Protein AF-0000000087191997 (afdb_homodimer)

Foldseek 3Di:
DDPVVVLCCFQPNDQLLQCCLVPPPVSDFLWQDDDPQKTKTADPWFLAPLKMKIAGNDFDFDQDVRDDPVRNVVSVVVVVLLLVLVCVQQVAPDWDWDWDADPRGNRGTMIIIHGHHPPDDPVCDDPNSGDCVNHTDDDDPVRRNVSSVSSNVSSVVVD/DDVVVVLCCFQPNDQLLQCCLVPPPVSDFLWQDDDPQKTKTADPWFLAPLKMKIAGNDFDFDQDVRDDPVRNVVSVVVVVLLLVLVCVQQVAPDWDWDWDADPRGNRGTMIIIHGHHPPDDPVCDDPNSGDCVNHTDDDDPVRRNVSSVSSNVSSVVVD

pLDDT: mean 96.83, std 3.8, range [67.25, 98.94]

Structure (mmCIF, N/CA/C/O backbone):
data_AF-0000000087191997-model_v1
#
loop_
_entity.id
_entity.type
_entity.pdbx_description
1 polymer 'HIT family protein'
#
loop_
_atom_site.group_PDB
_atom_site.id
_atom_site.type_symbol
_atom_site.label_atom_id
_atom_site.label_alt_id
_atom_site.label_comp_id
_atom_site.label_asym_id
_atom_site.label_entity_id
_atom_site.label_seq_id
_atom_site.pdbx_PDB_ins_code
_atom_site.Cartn_x
_atom_site.Cartn_y
_atom_site.Cartn_z
_atom_site.occupancy
_atom_site.B_iso_or_equiv
_atom_site.auth_seq_id
_atom_site.auth_comp_id
_atom_site.auth_asym_id
_atom_site.auth_atom_id
_atom_site.pdbx_PDB_model_num
ATOM 1 N N . MET A 1 1 ? -5.117 10.477 20.516 1 67.25 1 MET A N 1
ATOM 2 C CA . MET A 1 1 ? -6.355 10.039 19.891 1 67.25 1 MET A CA 1
ATOM 3 C C . MET A 1 1 ? -6.75 8.648 20.359 1 67.25 1 MET A C 1
ATOM 5 O O . MET A 1 1 ? -5.891 7.777 20.516 1 67.25 1 MET A O 1
ATOM 9 N N . ASP A 1 2 ? -7.926 8.609 20.844 1 82.81 2 ASP A N 1
ATOM 10 C CA . ASP A 1 2 ? -8.539 7.348 21.266 1 82.81 2 ASP A CA 1
ATOM 11 C C . ASP A 1 2 ? -8.969 6.516 20.062 1 82.81 2 ASP A C 1
ATOM 13 O O . ASP A 1 2 ? -9.727 6.992 19.219 1 82.81 2 ASP A O 1
ATOM 17 N N . LEU A 1 3 ? -8.422 5.32 19.922 1 85.56 3 LEU A N 1
ATOM 18 C CA . LEU A 1 3 ? -8.656 4.449 18.781 1 85.56 3 LEU A CA 1
ATOM 19 C C . LEU A 1 3 ? -10.141 4.184 18.578 1 85.56 3 LEU A C 1
ATOM 21 O O . LEU A 1 3 ? -10.617 4.086 17.453 1 85.56 3 LEU A O 1
ATOM 25 N N . GLU A 1 4 ? -10.805 4.035 19.672 1 86.62 4 GLU A N 1
ATOM 26 C CA . GLU A 1 4 ? -12.242 3.814 19.594 1 86.62 4 GLU A CA 1
ATOM 27 C C . GLU A 1 4 ? -12.953 5.02 18.969 1 86.62 4 GLU A C 1
ATOM 29 O O . GLU A 1 4 ? -13.867 4.859 18.156 1 86.62 4 GLU A O 1
ATOM 34 N N . THR A 1 5 ? -12.586 6.086 19.438 1 87.5 5 THR A N 1
ATOM 35 C CA . THR A 1 5 ? -13.148 7.316 18.906 1 87.5 5 TH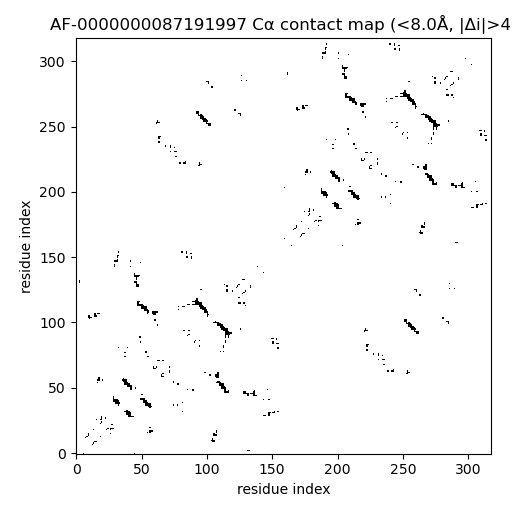R A CA 1
ATOM 36 C C . THR A 1 5 ? -12.828 7.453 17.422 1 87.5 5 THR A C 1
ATOM 38 O O . THR A 1 5 ? -13.688 7.828 16.625 1 87.5 5 THR A O 1
ATOM 41 N N . TYR A 1 6 ? -11.625 7.148 17.078 1 86.81 6 TYR A N 1
ATOM 42 C CA . TYR A 1 6 ? -11.219 7.195 15.68 1 86.81 6 TYR A CA 1
ATOM 43 C C . TYR A 1 6 ? -12.07 6.258 14.836 1 86.81 6 TYR A C 1
ATOM 45 O O . TYR A 1 6 ? -12.555 6.648 13.773 1 86.81 6 TYR A O 1
ATOM 53 N N . THR A 1 7 ? -12.242 5.074 15.344 1 90.44 7 THR A N 1
ATOM 54 C CA . THR A 1 7 ? -13 4.059 14.617 1 90.44 7 THR A CA 1
ATOM 55 C C . THR A 1 7 ? -14.445 4.5 14.414 1 90.44 7 THR A C 1
ATOM 57 O O . THR A 1 7 ? -15.008 4.336 13.336 1 90.44 7 THR A O 1
ATOM 60 N N . THR A 1 8 ? -14.977 5.047 15.453 1 91.5 8 THR A N 1
ATOM 61 C CA . THR A 1 8 ? -16.344 5.527 15.375 1 91.5 8 THR A CA 1
ATOM 62 C C . THR A 1 8 ? -16.484 6.641 14.344 1 91.5 8 THR A C 1
ATOM 64 O O . THR A 1 8 ? -17.406 6.645 13.539 1 91.5 8 THR A O 1
ATOM 67 N N . ARG A 1 9 ? -15.516 7.504 14.367 1 89.12 9 ARG A N 1
ATOM 68 C CA . ARG A 1 9 ? -15.539 8.609 13.414 1 89.12 9 ARG A CA 1
ATOM 69 C C . ARG A 1 9 ? -15.391 8.109 11.984 1 89.12 9 ARG A C 1
ATOM 71 O O . ARG A 1 9 ? -16.078 8.586 11.078 1 89.12 9 ARG A O 1
ATOM 78 N N . ALA A 1 10 ? -14.531 7.211 11.734 1 91.44 10 ALA A N 1
ATOM 79 C CA . ALA A 1 10 ? -14.273 6.676 10.398 1 91.44 10 ALA A CA 1
ATOM 80 C C . ALA A 1 10 ? -15.508 5.965 9.852 1 91.44 10 ALA A C 1
ATOM 82 O O . ALA A 1 10 ? -15.766 6 8.648 1 91.44 10 ALA A O 1
ATOM 83 N N . ARG A 1 11 ? -16.266 5.375 10.711 1 93.88 11 ARG A N 1
ATOM 84 C CA . ARG A 1 11 ? -17.375 4.527 10.273 1 93.88 11 ARG A CA 1
ATOM 85 C C . ARG A 1 11 ? -18.672 5.324 10.172 1 93.88 11 ARG A C 1
ATOM 87 O O . ARG A 1 11 ? -19.547 4.992 9.375 1 93.88 11 ARG A O 1
ATOM 94 N N . SER A 1 12 ? -18.75 6.379 11.031 1 93.31 12 SER A N 1
ATOM 95 C CA . SER A 1 12 ? -20.047 7.02 11.148 1 93.31 12 SER A CA 1
ATOM 96 C C . SER A 1 12 ? -19.953 8.516 10.883 1 93.31 12 SER A C 1
ATOM 98 O O . SER A 1 12 ? -20.984 9.188 10.711 1 93.31 12 SER A O 1
ATOM 100 N N . GLY A 1 13 ? -18.797 9.039 10.922 1 92.88 13 GLY A N 1
ATOM 101 C CA . GLY A 1 13 ? -18.609 10.461 10.672 1 92.88 13 GLY A CA 1
ATOM 102 C C . GLY A 1 13 ? -18.531 10.812 9.203 1 92.88 13 GLY A C 1
ATOM 103 O O . GLY A 1 13 ? -18.703 9.938 8.344 1 92.88 13 GLY A O 1
ATOM 104 N N . PRO A 1 14 ? -18.406 12.102 8.945 1 95.5 14 PRO A N 1
ATOM 105 C CA . PRO A 1 14 ? -18.25 12.508 7.543 1 95.5 14 PRO A CA 1
ATOM 106 C C . PRO A 1 14 ? -16.953 11.984 6.922 1 95.5 14 PRO A C 1
ATOM 108 O O . PRO A 1 14 ? -16.031 11.602 7.645 1 95.5 14 PRO A O 1
ATOM 111 N N . CYS A 1 15 ? -16.984 11.852 5.555 1 97.44 15 CYS A N 1
ATOM 112 C CA . CYS A 1 15 ? -15.742 11.562 4.848 1 97.44 15 CYS A CA 1
ATOM 113 C C . CYS A 1 15 ? -14.672 12.594 5.184 1 97.44 15 CYS A C 1
ATOM 115 O O . CYS A 1 15 ? -14.828 13.781 4.883 1 97.44 15 CYS A O 1
ATOM 117 N N . PHE A 1 16 ? -13.57 12.203 5.719 1 96.69 16 PHE A N 1
ATOM 118 C CA . PHE A 1 16 ? -12.609 13.164 6.25 1 96.69 16 PHE A CA 1
ATOM 119 C C . PHE A 1 16 ? -11.898 13.898 5.117 1 96.69 16 PHE A C 1
ATOM 121 O O . PHE A 1 16 ? -11.547 15.07 5.262 1 96.69 16 PHE A O 1
ATOM 128 N N . VAL A 1 17 ? -11.758 13.25 3.971 1 98.44 17 VAL A N 1
ATOM 129 C CA . VAL A 1 17 ? -11.102 13.891 2.838 1 98.44 17 VAL A CA 1
ATOM 130 C C . VAL A 1 17 ? -12.023 14.953 2.242 1 98.44 17 VAL A C 1
ATOM 132 O O . VAL A 1 17 ? -11.594 16.078 1.958 1 98.44 17 VAL A O 1
ATOM 135 N N . CYS A 1 18 ? -13.273 14.562 2.086 1 98.56 18 CYS A N 1
ATOM 136 C CA . CYS A 1 18 ? -14.234 15.531 1.568 1 98.56 18 CYS A CA 1
ATOM 137 C C . CYS A 1 18 ? -14.336 16.75 2.488 1 98.56 18 CYS A C 1
ATOM 139 O O . CYS A 1 18 ? -14.383 17.875 2.02 1 98.56 18 CYS A O 1
ATOM 141 N N . ALA A 1 19 ? -14.414 16.422 3.781 1 98.19 19 ALA A N 1
ATOM 142 C CA . ALA A 1 19 ? -14.508 17.516 4.754 1 98.19 19 ALA A CA 1
ATOM 143 C C . ALA A 1 19 ? -13.266 18.406 4.699 1 98.19 19 ALA A C 1
ATOM 145 O O . ALA A 1 19 ? -13.375 19.625 4.738 1 98.19 19 ALA A O 1
ATOM 146 N N . PHE A 1 20 ? -12.125 17.781 4.605 1 98.19 20 PHE A N 1
ATOM 147 C CA . PHE A 1 20 ? -10.875 18.516 4.477 1 98.19 20 PHE A CA 1
ATOM 148 C C . PHE A 1 20 ? -10.883 19.391 3.23 1 98.19 20 PHE A C 1
ATOM 150 O O . PHE A 1 20 ? -10.594 20.578 3.303 1 98.19 20 PHE A O 1
ATOM 157 N N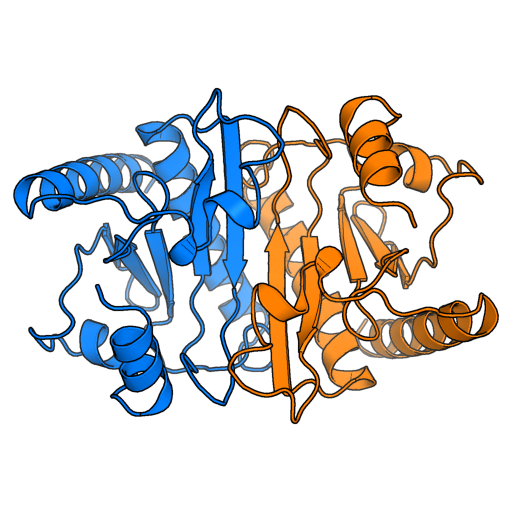 . VAL A 1 21 ? -11.234 18.812 2.068 1 98.19 21 VAL A N 1
ATOM 158 C CA . VAL A 1 21 ? -11.25 19.5 0.781 1 98.19 21 VAL A CA 1
ATOM 159 C C . VAL A 1 21 ? -12.25 20.656 0.817 1 98.19 21 VAL A C 1
ATOM 161 O O . VAL A 1 21 ? -12.016 21.703 0.215 1 98.19 21 VAL A O 1
ATOM 164 N N . ALA A 1 22 ? -13.289 20.516 1.59 1 97.88 22 ALA A N 1
ATOM 165 C CA . ALA A 1 22 ? -14.336 21.531 1.693 1 97.88 22 ALA A CA 1
ATOM 166 C C . ALA A 1 22 ? -13.914 22.656 2.635 1 97.88 22 ALA A C 1
ATOM 168 O O . ALA A 1 22 ? -14.625 23.656 2.762 1 97.88 22 ALA A O 1
ATOM 169 N N . GLY A 1 23 ? -12.891 22.453 3.35 1 97.31 23 GLY A N 1
ATOM 170 C CA . GLY A 1 23 ? -12.375 23.5 4.219 1 97.31 23 GLY A CA 1
ATOM 171 C C . GLY A 1 23 ? -12.992 23.484 5.605 1 97.31 23 GLY A C 1
ATOM 172 O O . GLY A 1 23 ? -13 24.5 6.305 1 97.31 23 GLY A O 1
ATOM 173 N N . ASP A 1 24 ? -13.594 22.344 5.973 1 96.94 24 ASP A N 1
ATOM 174 C CA . ASP A 1 24 ? -14.133 22.203 7.32 1 96.94 24 ASP A CA 1
ATOM 175 C C . ASP A 1 24 ? -13.023 22.297 8.367 1 96.94 24 ASP A C 1
ATOM 177 O O . ASP A 1 24 ? -12.117 21.469 8.398 1 96.94 24 ASP A O 1
ATOM 181 N N . PRO A 1 25 ? -13.109 23.219 9.281 1 95.38 25 PRO A N 1
ATOM 182 C CA . PRO A 1 25 ? -12.023 23.438 10.25 1 95.38 25 PRO A CA 1
ATOM 183 C C . PRO A 1 25 ? -11.805 22.234 11.164 1 95.38 25 PRO A C 1
ATOM 185 O O . PRO A 1 25 ? -10.688 22.016 11.641 1 95.38 25 PRO A O 1
ATOM 188 N N . ALA A 1 26 ? -12.844 21.484 11.43 1 94.06 26 ALA A N 1
ATOM 189 C CA . ALA A 1 26 ? -12.734 20.312 12.289 1 94.06 26 ALA A CA 1
ATOM 190 C C . ALA A 1 26 ? -11.883 19.219 11.633 1 94.06 26 ALA A C 1
ATOM 192 O O . ALA A 1 26 ? -11.445 18.281 12.305 1 94.06 26 ALA A O 1
ATOM 193 N N . PHE A 1 27 ? -11.648 19.328 10.344 1 95.62 27 PHE A N 1
ATOM 194 C CA . PHE A 1 27 ? -10.898 18.328 9.586 1 95.62 27 PHE A CA 1
ATOM 195 C C . PHE A 1 27 ? -9.672 18.969 8.93 1 95.62 27 PHE A C 1
ATOM 197 O O . PHE A 1 27 ? -9.281 18.562 7.828 1 95.62 27 PHE A O 1
ATOM 204 N N . GLY A 1 28 ? -9.172 19.953 9.648 1 95.38 28 GLY A N 1
ATOM 205 C CA . GLY A 1 28 ? -8 20.625 9.117 1 95.38 28 GLY A CA 1
ATOM 206 C C . GLY A 1 28 ? -6.754 19.766 9.133 1 95.38 28 GLY A C 1
ATOM 207 O O . GLY A 1 28 ? -6.535 18.984 10.07 1 95.38 28 GLY A O 1
ATOM 208 N N . HIS A 1 29 ? -5.965 19.844 8.07 1 96.44 29 HIS A N 1
ATOM 209 C CA . HIS A 1 29 ? -4.656 19.219 7.934 1 96.44 29 HIS A CA 1
ATOM 210 C C . HIS A 1 29 ? -3.635 20.188 7.352 1 96.44 29 HIS A C 1
ATOM 212 O O . HIS A 1 29 ? -4.004 21.203 6.762 1 96.44 29 HIS A O 1
ATOM 218 N N . GLU A 1 30 ? -2.4 19.875 7.605 1 98.19 30 GLU A N 1
ATOM 219 C CA . GLU A 1 30 ? -1.329 20.625 6.961 1 98.19 30 GLU A CA 1
ATOM 220 C C . GLU A 1 30 ? -1.184 20.234 5.492 1 98.19 30 GLU A C 1
ATOM 222 O O . GLU A 1 30 ? -0.634 19.188 5.176 1 98.19 30 GLU A O 1
ATOM 227 N N . LEU A 1 31 ? -1.674 21.125 4.625 1 98.62 31 LEU A N 1
ATOM 228 C CA . LEU A 1 31 ? -1.62 20.891 3.186 1 98.62 31 LEU A CA 1
ATOM 229 C C . LEU A 1 31 ? -0.196 21.047 2.662 1 98.62 31 LEU A C 1
ATOM 231 O O . LEU A 1 31 ? 0.485 22.031 2.988 1 98.62 31 LEU A O 1
ATOM 235 N N . VAL A 1 32 ? 0.193 20.109 1.798 1 98.81 32 VAL A N 1
ATOM 236 C CA . VAL A 1 32 ? 1.561 20.234 1.306 1 98.81 32 VAL A CA 1
ATOM 237 C C . VAL A 1 32 ? 1.561 20.25 -0.221 1 98.81 32 VAL A C 1
ATOM 239 O O . VAL A 1 32 ? 2.561 20.625 -0.843 1 98.81 32 VAL A O 1
ATOM 242 N N . TYR A 1 33 ? 0.558 19.844 -0.858 1 98.81 33 TYR A N 1
ATOM 243 C CA . TYR A 1 33 ? 0.491 19.781 -2.314 1 98.81 33 TYR A CA 1
ATOM 244 C C . TYR A 1 33 ? -0.95 19.891 -2.799 1 98.81 33 TYR A C 1
ATOM 246 O O . TYR A 1 33 ? -1.859 19.328 -2.184 1 98.81 33 TYR A O 1
ATOM 254 N N . ASP A 1 34 ? -1.227 20.609 -3.873 1 98.69 34 ASP A N 1
ATOM 255 C CA . ASP A 1 34 ? -2.523 20.766 -4.527 1 98.69 34 ASP A CA 1
ATOM 256 C C . ASP A 1 34 ? -2.355 21.078 -6.012 1 98.69 34 ASP A C 1
ATOM 258 O O . ASP A 1 34 ? -1.848 22.141 -6.379 1 98.69 34 ASP A O 1
ATOM 262 N N . ASP A 1 35 ? -2.859 20.125 -6.816 1 98.12 35 ASP A N 1
ATOM 263 C CA . ASP A 1 35 ? -2.713 20.375 -8.242 1 98.12 35 ASP A CA 1
ATOM 264 C C . ASP A 1 35 ? -4.07 20.625 -8.898 1 98.12 35 ASP A C 1
ATOM 266 O O . ASP A 1 35 ? -4.199 20.547 -10.125 1 98.12 35 ASP A O 1
ATOM 270 N N . GLY A 1 36 ? -5.008 20.875 -8.148 1 98.44 36 GLY A N 1
ATOM 271 C CA . GLY A 1 36 ? -6.359 21.078 -8.641 1 98.44 36 GLY A CA 1
ATOM 272 C C . GLY A 1 36 ? -7.207 19.812 -8.594 1 98.44 36 GLY A C 1
ATOM 273 O O . GLY A 1 36 ? -8.359 19.859 -8.164 1 98.44 36 GLY A O 1
ATOM 274 N N . ASP A 1 37 ? -6.645 18.672 -8.922 1 98.69 37 ASP A N 1
ATOM 275 C CA . ASP A 1 37 ? -7.359 17.406 -8.961 1 98.69 37 ASP A CA 1
ATOM 276 C C . ASP A 1 37 ? -7 16.531 -7.758 1 98.69 37 ASP A C 1
ATOM 278 O O . ASP A 1 37 ? -7.797 15.695 -7.332 1 98.69 37 ASP A O 1
ATOM 282 N N . HIS A 1 38 ? -5.824 16.703 -7.203 1 98.88 38 HIS A N 1
ATOM 283 C CA . HIS A 1 38 ? -5.305 15.906 -6.098 1 98.88 38 HIS A CA 1
ATOM 284 C C . HIS A 1 38 ? -4.75 16.797 -4.992 1 98.88 38 HIS A C 1
ATOM 286 O O . HIS A 1 38 ? -4.336 17.938 -5.254 1 98.88 38 HIS A O 1
ATOM 292 N N . VAL A 1 39 ? -4.789 16.234 -3.779 1 98.88 39 VAL A N 1
ATOM 293 C CA . VAL A 1 39 ? -4.215 16.938 -2.631 1 98.88 39 VAL A CA 1
ATOM 294 C C . VAL A 1 39 ? -3.328 15.977 -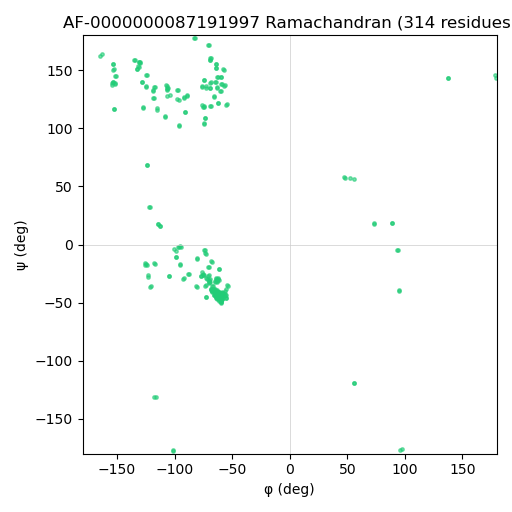1.837 1 98.88 39 VAL A C 1
ATOM 296 O O . VAL A 1 39 ? -3.52 14.758 -1.886 1 98.88 39 VAL A O 1
ATOM 299 N N . ALA A 1 40 ? -2.346 16.531 -1.213 1 98.94 40 ALA A N 1
ATOM 300 C CA . ALA A 1 40 ? -1.519 15.852 -0.222 1 98.94 40 ALA A CA 1
ATOM 301 C C . ALA A 1 40 ? -1.434 16.656 1.071 1 98.94 40 ALA A C 1
ATOM 303 O O . ALA A 1 40 ? -1.336 17.891 1.039 1 98.94 40 ALA A O 1
ATOM 304 N N . PHE A 1 41 ? -1.485 15.984 2.148 1 98.94 41 PHE A N 1
ATOM 305 C CA . PHE A 1 41 ? -1.495 16.641 3.453 1 98.94 41 PHE A CA 1
ATOM 306 C C . PHE A 1 41 ? -0.911 15.719 4.52 1 98.94 41 PHE A C 1
ATOM 308 O O . PHE A 1 41 ? -0.896 14.5 4.355 1 98.94 41 PHE A O 1
ATOM 315 N N . LEU A 1 42 ? -0.407 16.312 5.582 1 98.75 42 LEU A N 1
ATOM 316 C CA . LEU A 1 42 ? 0.202 15.539 6.652 1 98.75 42 LEU A CA 1
ATOM 317 C C . LEU A 1 42 ? -0.854 14.742 7.41 1 98.75 42 LEU A C 1
ATOM 319 O O . LEU A 1 42 ? -1.943 15.242 7.684 1 98.75 42 LEU A O 1
ATOM 323 N N . ASP A 1 43 ? -0.513 13.477 7.641 1 97.69 43 ASP A N 1
ATOM 324 C CA . ASP A 1 43 ? -1.359 12.664 8.508 1 97.69 43 ASP A CA 1
ATOM 325 C C . ASP A 1 43 ? -1.51 13.305 9.891 1 97.69 43 ASP A C 1
ATOM 327 O O . ASP A 1 43 ? -0.527 13.766 10.477 1 97.69 43 ASP A O 1
ATOM 331 N N . ARG A 1 44 ? -2.65 13.312 10.398 1 92.94 44 ARG A N 1
ATOM 332 C CA . ARG A 1 44 ? -2.936 13.961 11.672 1 92.94 44 ARG A CA 1
ATOM 333 C C . ARG A 1 44 ? -2.359 13.156 12.836 1 92.94 44 ARG A C 1
ATOM 335 O O . ARG A 1 44 ? -1.924 13.727 13.836 1 92.94 44 ARG A O 1
ATOM 342 N N . TRP A 1 45 ? -2.383 11.875 12.688 1 93.19 45 TRP A N 1
ATOM 343 C CA . TRP A 1 45 ? -1.897 10.953 13.711 1 93.19 45 TRP A CA 1
ATOM 344 C C . TRP A 1 45 ? -0.83 10.023 13.148 1 93.19 45 TRP A C 1
ATOM 346 O O . TRP A 1 45 ? -1.019 8.805 13.109 1 93.19 45 TRP A O 1
ATOM 356 N N . PRO A 1 46 ? 0.286 10.594 12.844 1 97.31 46 PRO A N 1
ATOM 357 C CA . PRO A 1 46 ? 1.311 9.797 12.164 1 97.31 46 PRO A CA 1
ATOM 358 C C . PRO A 1 46 ? 2.016 8.82 13.102 1 97.31 46 PRO A C 1
ATOM 360 O O . PRO A 1 46 ? 2.281 9.148 14.258 1 97.31 46 PRO A O 1
ATOM 363 N N . THR A 1 47 ? 2.297 7.629 12.539 1 97.94 47 THR A N 1
ATOM 364 C CA . THR A 1 47 ? 3.035 6.617 13.281 1 97.94 47 THR A CA 1
ATOM 365 C C . THR A 1 47 ? 4.523 6.68 12.953 1 97.94 47 THR A C 1
ATOM 367 O O . THR A 1 47 ? 5.344 6.07 13.641 1 97.94 47 THR A O 1
ATOM 370 N N . VAL A 1 48 ? 4.914 7.316 11.859 1 98.5 48 VAL A N 1
ATOM 371 C CA . VAL A 1 48 ? 6.289 7.617 11.469 1 98.5 48 VAL A CA 1
ATOM 372 C C . VAL A 1 48 ? 6.41 9.094 11.102 1 98.5 48 VAL A C 1
ATOM 374 O O . VAL A 1 48 ? 5.418 9.742 10.758 1 98.5 48 VAL A O 1
ATOM 377 N N . PRO A 1 49 ? 7.605 9.656 11.172 1 97.94 49 PRO A N 1
ATOM 378 C CA . PRO A 1 49 ? 7.758 11.086 10.891 1 97.94 49 PRO A CA 1
ATOM 379 C C . PRO A 1 49 ? 7.387 11.445 9.453 1 97.94 49 PRO A C 1
ATOM 381 O O . PRO A 1 49 ? 7.742 10.719 8.523 1 97.94 49 PRO A O 1
ATOM 384 N N . GLY A 1 50 ? 6.645 12.508 9.312 1 98.19 50 GLY A N 1
ATOM 385 C CA . GLY A 1 50 ? 6.406 13.078 7.992 1 98.19 50 GLY A CA 1
ATOM 386 C C . GLY A 1 50 ? 5.461 12.25 7.148 1 98.19 50 GLY A C 1
ATOM 387 O O . GLY A 1 50 ? 5.473 12.336 5.918 1 98.19 50 GLY A O 1
ATOM 388 N N . LYS A 1 51 ? 4.703 11.375 7.805 1 98.81 51 LYS A N 1
ATOM 389 C CA . LYS A 1 51 ? 3.729 10.586 7.051 1 98.81 51 LYS A CA 1
ATOM 390 C C . LYS A 1 51 ? 2.709 11.484 6.363 1 98.81 51 LYS A C 1
ATOM 392 O O . LYS A 1 51 ? 2.145 12.391 6.988 1 98.81 51 LYS A O 1
ATOM 397 N N . VAL A 1 52 ? 2.471 11.211 5.066 1 98.94 52 VAL A N 1
ATOM 398 C CA . VAL A 1 52 ? 1.619 12.047 4.227 1 98.94 52 VAL A CA 1
ATOM 399 C C . VAL A 1 52 ? 0.506 11.203 3.613 1 98.94 52 VAL A C 1
ATOM 401 O O . VAL A 1 52 ? 0.716 10.031 3.283 1 98.94 52 VAL A O 1
ATOM 404 N N . LEU A 1 53 ? -0.65 11.836 3.467 1 98.88 53 LEU A N 1
ATOM 405 C CA . LEU A 1 53 ? -1.751 11.266 2.703 1 98.88 53 LEU A CA 1
ATOM 406 C C . LEU A 1 53 ? -1.921 11.977 1.368 1 98.88 53 LEU A C 1
ATOM 408 O O . LEU A 1 53 ? -1.788 13.203 1.295 1 98.88 53 LEU A O 1
ATOM 412 N N . VAL A 1 54 ? -2.135 11.234 0.313 1 98.94 54 VAL A N 1
ATOM 413 C CA . VAL A 1 54 ? -2.467 11.758 -1.008 1 98.94 54 VAL A CA 1
ATOM 414 C C . VAL A 1 54 ? -3.85 11.266 -1.427 1 98.94 54 VAL A C 1
ATOM 416 O O . VAL A 1 54 ? -4.164 10.078 -1.269 1 98.94 54 VAL A O 1
ATOM 419 N N . ALA A 1 55 ? -4.703 12.156 -1.992 1 98.94 55 ALA A N 1
ATOM 420 C CA . ALA A 1 55 ? -6.051 11.758 -2.395 1 98.94 55 ALA A CA 1
ATOM 421 C C . ALA A 1 55 ? -6.551 12.609 -3.559 1 98.94 55 ALA A C 1
ATOM 423 O O . ALA A 1 55 ? -6.16 13.766 -3.701 1 98.94 55 ALA A O 1
ATOM 424 N N . PRO A 1 56 ? -7.348 11.961 -4.461 1 98.88 56 PRO A N 1
ATOM 425 C CA . PRO A 1 56 ? -8.148 12.828 -5.332 1 98.88 56 PRO A CA 1
ATOM 426 C C . PRO A 1 56 ? -9.109 13.727 -4.551 1 98.88 56 PRO A C 1
ATOM 428 O O . PRO A 1 56 ? -9.648 13.312 -3.525 1 98.88 56 PRO A O 1
ATOM 431 N N . LYS A 1 57 ? -9.289 14.914 -5.047 1 98.75 57 LYS A N 1
ATOM 432 C CA . LYS A 1 57 ? -10.273 15.781 -4.406 1 98.75 57 LYS A CA 1
ATOM 433 C C . LYS A 1 57 ? -11.688 15.25 -4.613 1 98.75 57 LYS A C 1
ATOM 435 O O . LYS A 1 57 ? -12.531 15.352 -3.721 1 98.75 57 LYS A O 1
ATOM 440 N N . ALA A 1 58 ? -11.938 14.711 -5.836 1 98.5 58 ALA A N 1
ATOM 441 C CA . ALA A 1 58 ? -13.219 14.055 -6.074 1 98.5 58 ALA A CA 1
ATOM 442 C C . ALA A 1 58 ? -13.375 12.82 -5.191 1 98.5 58 ALA A C 1
ATOM 444 O O . ALA A 1 58 ? -12.43 12.055 -5.008 1 98.5 58 ALA A O 1
ATOM 445 N N . HIS A 1 59 ? -14.617 12.609 -4.652 1 98.5 59 HIS A N 1
ATOM 446 C CA . HIS A 1 59 ? -14.891 11.422 -3.854 1 98.5 59 HIS A CA 1
ATOM 447 C C . HIS A 1 59 ? -14.992 10.18 -4.73 1 98.5 59 HIS A C 1
ATOM 449 O O . HIS A 1 59 ? -15.961 10.023 -5.488 1 98.5 59 HIS A O 1
ATOM 455 N N . VAL A 1 60 ? -14 9.32 -4.633 1 98.25 60 VAL A N 1
ATOM 456 C CA . VAL A 1 60 ? -14.016 8 -5.254 1 98.25 60 VAL A CA 1
ATOM 457 C C . VAL A 1 60 ? -13.609 6.941 -4.23 1 98.25 60 VAL A C 1
ATOM 459 O O . VAL A 1 60 ? -12.898 7.242 -3.268 1 98.25 60 VAL A O 1
ATOM 462 N N . GLU A 1 61 ? -14.031 5.727 -4.5 1 98.25 61 GLU A N 1
ATOM 463 C CA . GLU A 1 61 ? -13.93 4.793 -3.381 1 98.25 61 GLU A CA 1
ATOM 464 C C . GLU A 1 61 ? -13.094 3.574 -3.75 1 98.25 61 GLU A C 1
ATOM 466 O O . GLU A 1 61 ? -12.531 2.91 -2.875 1 98.25 61 GLU A O 1
ATOM 471 N N . HIS A 1 62 ? -13.07 3.215 -5.02 1 97.62 62 HIS A N 1
ATOM 472 C CA . HIS A 1 62 ? -12.281 2.059 -5.43 1 97.62 62 HIS A CA 1
ATOM 473 C C . HIS A 1 62 ? -11 2.49 -6.125 1 97.62 62 HIS A C 1
ATOM 475 O O . HIS A 1 62 ? -11.039 3.219 -7.121 1 97.62 62 HIS A O 1
ATOM 481 N N . VAL A 1 63 ? -9.859 1.981 -5.699 1 98.19 63 VAL A N 1
ATOM 482 C CA . VAL A 1 63 ? -8.523 2.492 -6.008 1 98.19 63 VAL A CA 1
ATOM 483 C C . VAL A 1 63 ? -8.188 2.209 -7.469 1 98.19 63 VAL A C 1
ATOM 485 O O . VAL A 1 63 ? -7.379 2.918 -8.078 1 98.19 63 VAL A O 1
ATOM 488 N N . VAL A 1 64 ? -8.805 1.131 -8.047 1 98.31 64 VAL A N 1
ATOM 489 C CA . VAL A 1 64 ? -8.547 0.869 -9.461 1 98.31 64 VAL A CA 1
ATOM 490 C C . VAL A 1 64 ? -9.852 0.916 -10.25 1 98.31 64 VAL A C 1
ATOM 492 O O . VAL A 1 64 ? -9.938 1.585 -11.281 1 98.31 64 VAL A O 1
ATOM 495 N N . GLY A 1 65 ? -10.906 0.486 -9.711 1 96.69 65 GLY A N 1
ATOM 496 C CA . GLY A 1 65 ? -12.156 0.302 -10.438 1 96.69 65 GLY A CA 1
ATOM 497 C C . GLY A 1 65 ? -12.891 1.601 -10.695 1 96.69 65 GLY A C 1
ATOM 498 O O . GLY A 1 65 ? -13.688 1.695 -11.633 1 96.69 65 GLY A O 1
ATOM 499 N N . ASP A 1 66 ? -12.695 2.574 -9.867 1 97.38 66 ASP A N 1
ATOM 500 C CA . ASP A 1 66 ? -13.43 3.828 -9.992 1 97.38 66 ASP A CA 1
ATOM 501 C C . ASP A 1 66 ? -12.633 4.859 -10.781 1 97.38 66 ASP A C 1
ATOM 503 O O . ASP A 1 66 ? -13.078 5.988 -10.977 1 97.38 66 AS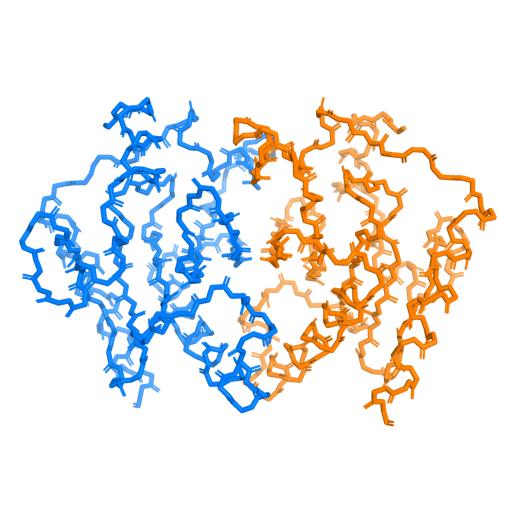P A O 1
ATOM 507 N N . LEU A 1 67 ? -11.438 4.562 -11.219 1 98.06 67 LEU A N 1
ATOM 508 C CA . LEU A 1 67 ? -10.578 5.449 -11.992 1 98.06 67 LEU A CA 1
ATOM 509 C C . LEU A 1 67 ? -10.266 4.848 -13.359 1 98.06 67 LEU A C 1
ATOM 511 O O . LEU A 1 67 ? -9.961 3.658 -13.469 1 98.06 67 LEU A O 1
ATOM 515 N N . ASP A 1 68 ? -10.422 5.68 -14.375 1 98.12 68 ASP A N 1
ATOM 516 C CA . ASP A 1 68 ? -9.844 5.188 -15.625 1 98.12 68 ASP A CA 1
ATOM 517 C C . ASP A 1 68 ? -8.32 5.195 -15.57 1 98.12 68 ASP A C 1
ATOM 519 O O . ASP A 1 68 ? -7.73 5.66 -14.594 1 98.12 68 ASP A O 1
ATOM 523 N N . GLU A 1 69 ? -7.703 4.609 -16.594 1 98.31 69 GLU A N 1
ATOM 524 C CA . GLU A 1 69 ? -6.254 4.434 -16.547 1 98.31 69 GLU A CA 1
ATOM 525 C C . GLU A 1 69 ? -5.539 5.773 -16.406 1 98.31 69 GLU A C 1
ATOM 527 O O . GLU A 1 69 ? -4.586 5.898 -15.641 1 98.31 69 GLU A O 1
ATOM 532 N N . GLY A 1 70 ? -5.977 6.719 -17.172 1 98.69 70 GLY A N 1
ATOM 533 C CA . GLY A 1 70 ? -5.363 8.031 -17.094 1 98.69 70 GLY A CA 1
ATOM 534 C C . GLY A 1 70 ? -5.441 8.656 -15.719 1 98.69 70 GLY A C 1
ATOM 535 O O . GLY A 1 70 ? -4.445 9.18 -15.211 1 98.69 70 GLY A O 1
ATOM 536 N N . ALA A 1 71 ? -6.629 8.625 -15.086 1 98.81 71 ALA A N 1
ATOM 537 C CA . ALA A 1 71 ? -6.824 9.195 -13.758 1 98.81 71 ALA A CA 1
ATOM 538 C C . ALA A 1 71 ? -5.996 8.445 -12.719 1 98.81 71 ALA A C 1
ATOM 540 O O . ALA A 1 71 ? -5.414 9.055 -11.82 1 98.81 71 ALA A O 1
ATOM 541 N N . TYR A 1 72 ? -5.953 7.109 -12.875 1 98.81 72 TYR A N 1
ATOM 542 C CA . TYR A 1 72 ? -5.148 6.293 -11.969 1 98.81 72 TYR A CA 1
ATOM 543 C C . TYR A 1 72 ? -3.674 6.668 -12.062 1 98.81 72 TYR A C 1
ATOM 545 O O . TYR A 1 72 ? -3.018 6.891 -11.039 1 98.81 72 TYR A O 1
ATOM 553 N N . LEU A 1 73 ? -3.178 6.766 -13.281 1 98.88 73 LEU A N 1
ATOM 554 C CA . LEU A 1 73 ? -1.758 7.039 -13.461 1 98.88 73 LEU A CA 1
ATOM 555 C C . LEU A 1 73 ? -1.426 8.469 -13.047 1 98.88 73 LEU A C 1
ATOM 557 O O . LEU A 1 73 ? -0.335 8.734 -12.539 1 98.88 73 LEU A O 1
ATOM 561 N N . ALA A 1 74 ? -2.35 9.414 -13.234 1 98.81 74 ALA A N 1
ATOM 562 C CA . ALA A 1 74 ? -2.148 10.773 -12.742 1 98.81 74 ALA A CA 1
ATOM 563 C C . ALA A 1 74 ? -2.025 10.805 -11.227 1 98.81 74 ALA A C 1
ATOM 565 O O . ALA A 1 74 ? -1.157 11.484 -10.672 1 98.81 74 ALA A O 1
ATOM 566 N N . LEU A 1 75 ? -2.881 10.094 -10.586 1 98.88 75 LEU A N 1
ATOM 567 C CA . LEU A 1 75 ? -2.822 9.984 -9.133 1 98.88 75 LEU A CA 1
ATOM 568 C C . LEU A 1 75 ? -1.5 9.367 -8.688 1 98.88 75 LEU A C 1
ATOM 570 O O . LEU A 1 75 ? -0.865 9.867 -7.754 1 98.88 75 LEU A O 1
ATOM 574 N N . MET A 1 76 ? -1.069 8.328 -9.391 1 98.88 76 MET A N 1
ATOM 575 C CA . MET A 1 76 ? 0.161 7.641 -9.008 1 98.88 76 MET A CA 1
ATOM 576 C C . MET A 1 76 ? 1.379 8.523 -9.273 1 98.88 76 MET A C 1
ATOM 578 O O . MET A 1 76 ? 2.379 8.438 -8.555 1 98.88 76 MET A O 1
ATOM 582 N N . ARG A 1 77 ? 1.304 9.367 -10.258 1 98.81 77 ARG A N 1
ATOM 583 C CA . ARG A 1 77 ? 2.363 10.352 -10.461 1 98.81 77 ARG A CA 1
ATOM 584 C C . ARG A 1 77 ? 2.479 11.289 -9.266 1 98.81 77 ARG A C 1
ATOM 586 O O . ARG A 1 77 ? 3.584 11.617 -8.828 1 98.81 77 ARG A O 1
ATOM 593 N N . VAL A 1 78 ? 1.36 11.734 -8.734 1 98.88 78 VAL A N 1
ATOM 594 C CA . VAL A 1 78 ? 1.361 12.602 -7.559 1 98.88 78 VAL A CA 1
ATOM 595 C C . VAL A 1 78 ? 1.928 11.844 -6.359 1 98.88 78 VAL A C 1
ATOM 597 O O . VAL A 1 78 ? 2.75 12.383 -5.613 1 98.88 78 VAL A O 1
ATOM 600 N N . VAL A 1 79 ? 1.521 10.594 -6.168 1 98.94 79 VAL A N 1
ATOM 601 C CA . VAL A 1 79 ? 2.035 9.766 -5.082 1 98.94 79 VAL A CA 1
ATOM 602 C C . VAL A 1 79 ? 3.559 9.695 -5.164 1 98.94 79 VAL A C 1
ATOM 604 O O . VAL A 1 79 ? 4.25 9.883 -4.16 1 98.94 79 VAL A O 1
ATOM 607 N N . ARG A 1 80 ? 4.055 9.453 -6.375 1 98.88 80 ARG A N 1
ATOM 608 C CA . ARG A 1 80 ? 5.5 9.406 -6.574 1 98.88 80 ARG A CA 1
ATOM 609 C C . ARG A 1 80 ? 6.148 10.734 -6.191 1 98.88 80 ARG A C 1
ATOM 611 O O . ARG A 1 80 ? 7.156 10.75 -5.48 1 98.88 80 ARG A O 1
ATOM 618 N N . THR A 1 81 ? 5.605 11.789 -6.691 1 98.81 81 THR A N 1
ATOM 619 C CA . THR A 1 81 ? 6.176 13.109 -6.473 1 98.81 81 THR A CA 1
ATOM 620 C C . THR A 1 81 ? 6.254 13.43 -4.98 1 98.81 81 THR A C 1
ATOM 622 O O . THR A 1 81 ? 7.293 13.867 -4.488 1 98.81 81 THR A O 1
ATOM 625 N N . VAL A 1 82 ? 5.199 13.188 -4.277 1 98.94 82 VAL A N 1
ATOM 626 C CA . VAL A 1 82 ? 5.141 13.477 -2.848 1 98.94 82 VAL A CA 1
ATOM 627 C C . VAL A 1 82 ? 6.078 12.531 -2.094 1 98.94 82 VAL A C 1
ATOM 629 O O . VAL A 1 82 ? 6.766 12.945 -1.159 1 98.94 82 VAL A O 1
ATOM 632 N N . ALA A 1 83 ? 6.137 11.289 -2.5 1 98.94 83 ALA A N 1
ATOM 633 C CA . ALA A 1 83 ? 7.02 10.312 -1.859 1 98.94 83 ALA A CA 1
ATOM 634 C C . ALA A 1 83 ? 8.484 10.719 -2.014 1 98.94 83 ALA A C 1
ATOM 636 O O . ALA A 1 83 ? 9.273 10.578 -1.078 1 98.94 83 ALA A O 1
ATOM 637 N N . LEU A 1 84 ? 8.82 11.164 -3.162 1 98.81 84 LEU A N 1
ATOM 638 C CA . LEU A 1 84 ? 10.188 11.625 -3.385 1 98.81 84 LEU A CA 1
ATOM 639 C C . LEU A 1 84 ? 10.516 12.797 -2.471 1 98.81 84 LEU A C 1
ATOM 641 O O . LEU A 1 84 ? 11.633 12.883 -1.946 1 98.81 84 LEU A O 1
ATOM 645 N N . ALA A 1 85 ? 9.578 13.734 -2.299 1 98.88 85 ALA A N 1
ATOM 646 C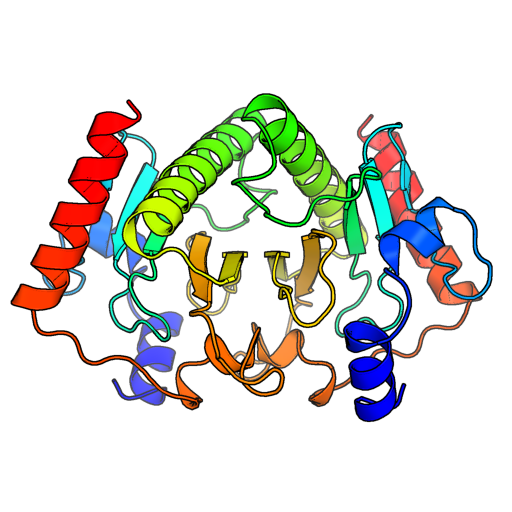 CA . ALA A 1 85 ? 9.789 14.836 -1.371 1 98.88 85 ALA A CA 1
ATOM 647 C C . ALA A 1 85 ? 10.016 14.328 0.05 1 98.88 85 ALA A C 1
ATOM 649 O O . ALA A 1 85 ? 10.898 14.82 0.755 1 98.88 85 ALA A O 1
ATOM 650 N N . VAL A 1 86 ? 9.234 13.359 0.472 1 98.88 86 VAL A N 1
ATOM 651 C CA . VAL A 1 86 ? 9.391 12.758 1.792 1 98.88 86 VAL A CA 1
ATOM 652 C C . VAL A 1 86 ? 10.789 12.156 1.923 1 98.88 86 VAL A C 1
ATOM 654 O O . VAL A 1 86 ? 11.453 12.336 2.947 1 98.88 86 VAL A O 1
ATOM 657 N N . GLU A 1 87 ? 11.266 11.508 0.893 1 98.56 87 GLU A N 1
ATOM 658 C CA . GLU A 1 87 ? 12.594 10.914 0.923 1 98.56 87 GLU A CA 1
ATOM 659 C C . GLU A 1 87 ? 13.672 11.984 1.051 1 98.56 87 GLU A C 1
ATOM 661 O O . GLU A 1 87 ? 14.656 11.805 1.78 1 98.56 87 GLU A O 1
ATOM 666 N N . ARG A 1 88 ? 13.469 12.992 0.36 1 98.38 88 ARG A N 1
ATOM 667 C CA . ARG A 1 88 ? 14.469 14.055 0.386 1 98.38 88 ARG A CA 1
ATOM 668 C C . ARG A 1 88 ? 14.523 14.719 1.759 1 98.38 88 ARG A C 1
ATOM 670 O O . ARG A 1 88 ? 15.602 15.125 2.211 1 98.38 88 ARG A O 1
ATOM 677 N N . VAL A 1 89 ? 13.383 14.844 2.418 1 98.69 89 VAL A N 1
ATOM 678 C CA . VAL A 1 89 ? 13.305 15.547 3.695 1 98.69 89 VAL A CA 1
ATOM 679 C C . VAL A 1 89 ? 13.758 14.625 4.824 1 98.69 89 VAL A C 1
ATOM 681 O O . VAL A 1 89 ? 14.438 15.062 5.754 1 98.69 89 VAL A O 1
ATOM 684 N N . LEU A 1 90 ? 13.438 13.281 4.727 1 98.62 90 LEU A N 1
ATOM 685 C CA . LEU A 1 90 ? 13.539 12.461 5.926 1 98.62 90 LEU A CA 1
ATOM 686 C C . LEU A 1 90 ? 14.578 11.359 5.746 1 98.62 90 LEU A C 1
ATOM 688 O O . LEU A 1 90 ? 14.984 10.719 6.715 1 98.62 90 LEU A O 1
ATOM 692 N N . SER A 1 91 ? 15.008 11.055 4.508 1 98.19 91 SER A N 1
ATOM 693 C CA . SER A 1 91 ? 15.969 10 4.188 1 98.19 91 SER A CA 1
ATOM 694 C C . SER A 1 91 ? 15.625 8.695 4.898 1 98.19 91 SER A C 1
ATOM 696 O O . SER A 1 91 ? 16.469 8.125 5.594 1 98.19 91 SER A O 1
ATOM 698 N N . PRO A 1 92 ? 14.453 8.227 4.637 1 98.5 92 PRO A N 1
ATOM 699 C CA . PRO A 1 92 ? 14.062 6.98 5.301 1 98.5 92 PRO A CA 1
ATOM 700 C C . PRO A 1 92 ? 14.844 5.773 4.797 1 98.5 92 PRO A C 1
ATOM 702 O O . PRO A 1 92 ? 15.422 5.816 3.705 1 98.5 92 PRO A O 1
ATOM 705 N N . GLU A 1 93 ? 14.883 4.699 5.609 1 97.88 93 GLU A N 1
ATOM 706 C CA . GLU A 1 93 ? 15.492 3.457 5.152 1 97.88 93 GLU A CA 1
ATOM 707 C C . GLU A 1 93 ? 14.656 2.793 4.066 1 97.88 93 GLU A C 1
ATOM 709 O O . GLU A 1 93 ? 15.195 2.119 3.184 1 97.88 93 GLU A O 1
ATOM 714 N N . ARG A 1 94 ? 13.352 2.971 4.148 1 98.56 94 ARG A N 1
ATOM 715 C CA . ARG A 1 94 ? 12.422 2.418 3.17 1 98.56 94 ARG A CA 1
ATOM 716 C C . ARG A 1 94 ? 11.133 3.238 3.107 1 98.56 94 ARG A C 1
ATOM 718 O O . ARG A 1 94 ? 10.625 3.682 4.141 1 98.56 94 ARG A O 1
ATOM 725 N N . THR A 1 95 ? 10.656 3.486 1.929 1 98.75 95 THR A N 1
ATOM 726 C CA . THR A 1 95 ? 9.383 4.18 1.739 1 98.75 95 THR A CA 1
ATOM 727 C C . THR A 1 95 ? 8.25 3.178 1.521 1 98.75 95 THR A C 1
ATOM 729 O O . THR A 1 95 ? 8.352 2.291 0.671 1 98.75 95 THR A O 1
ATOM 732 N N . TYR A 1 96 ? 7.199 3.264 2.35 1 98.88 96 TYR A N 1
ATOM 733 C CA . TYR A 1 96 ? 5.988 2.467 2.195 1 98.88 96 TYR A CA 1
ATOM 734 C C . TYR A 1 96 ? 4.906 3.252 1.465 1 98.88 96 TYR A C 1
ATOM 736 O O . TYR A 1 96 ? 4.684 4.43 1.754 1 98.88 96 TYR A O 1
ATOM 744 N N . LEU A 1 97 ? 4.277 2.672 0.492 1 98.94 97 LEU A N 1
ATOM 745 C CA . LEU A 1 97 ? 3.086 3.178 -0.179 1 98.94 97 LEU A CA 1
ATOM 746 C C . LEU A 1 97 ? 1.914 2.221 -0 1 98.94 97 LEU A C 1
ATOM 748 O O . LEU A 1 97 ? 2.047 1.018 -0.24 1 98.94 97 LEU A O 1
ATOM 752 N N . LEU A 1 98 ? 0.771 2.705 0.5 1 98.81 98 LEU A N 1
ATOM 753 C CA . LEU A 1 98 ? -0.347 1.779 0.65 1 98.81 98 LEU A CA 1
ATOM 754 C C . LEU A 1 98 ? -1.68 2.512 0.538 1 98.81 98 LEU A C 1
ATOM 756 O O . LEU A 1 98 ? -1.799 3.66 0.97 1 98.81 98 LEU A O 1
ATOM 760 N N . SER A 1 99 ? -2.613 2.016 -0.086 1 98.81 99 SER A N 1
ATOM 761 C CA . SER A 1 99 ? -4.031 2.369 -0.084 1 98.81 99 SER A CA 1
ATOM 762 C C . SER A 1 99 ? -4.883 1.231 0.47 1 98.81 99 SER A C 1
ATOM 764 O O . SER A 1 99 ? -4.887 0.128 -0.079 1 98.81 99 SER A O 1
ATOM 766 N N . LEU A 1 100 ? -5.551 1.484 1.57 1 98.06 100 LEU A N 1
ATOM 767 C CA . LEU A 1 100 ? -6.434 0.541 2.246 1 98.06 100 LEU A CA 1
ATOM 768 C C . LEU A 1 100 ? -7.867 1.062 2.27 1 98.06 100 LEU A C 1
ATOM 770 O O . LEU A 1 100 ? -8.414 1.432 1.229 1 98.06 100 LEU A O 1
ATOM 774 N N . GLY A 1 101 ? -8.555 1.062 3.432 1 96.12 101 GLY A N 1
ATOM 775 C CA . GLY A 1 101 ? -9.93 1.521 3.584 1 96.12 101 GLY A CA 1
ATOM 776 C C . GLY A 1 101 ? -10.945 0.398 3.504 1 96.12 101 GLY A C 1
ATOM 777 O O . GLY A 1 101 ? -10.586 -0.779 3.584 1 96.12 101 GLY A O 1
ATOM 778 N N . SER A 1 102 ? -12.141 0.743 3.562 1 96.19 102 SER A N 1
ATOM 779 C CA . SER A 1 102 ? -13.25 -0.199 3.434 1 96.19 102 SER A CA 1
ATOM 780 C C . SER A 1 102 ? -14.562 0.524 3.139 1 96.19 102 SER A C 1
ATOM 782 O O . SER A 1 102 ? -14.648 1.743 3.295 1 96.19 102 SER A O 1
ATOM 784 N N . GLN A 1 103 ? -15.508 -0.241 2.697 1 96.31 103 GLN A N 1
ATOM 785 C CA . GLN A 1 103 ? -16.844 0.309 2.494 1 96.31 103 GLN A CA 1
ATOM 786 C C . GLN A 1 103 ? -17.547 0.554 3.828 1 96.31 103 GLN A C 1
ATOM 788 O O . GLN A 1 103 ? -18.578 1.228 3.879 1 96.31 103 GLN A O 1
ATOM 793 N N . GLN A 1 104 ? -16.953 0.105 4.898 1 96.56 104 GLN A N 1
ATOM 794 C CA . GLN A 1 104 ? -17.516 0.271 6.234 1 96.56 104 GLN A CA 1
ATOM 795 C C . GLN A 1 104 ? -16.875 1.448 6.965 1 96.56 104 GLN A C 1
ATOM 797 O O . GLN A 1 104 ? -17.297 1.8 8.07 1 96.56 104 GLN A O 1
ATOM 802 N N . GLY A 1 105 ? -15.836 2.088 6.383 1 95.56 105 GLY A N 1
ATOM 803 C CA . GLY A 1 105 ? -15.07 3.193 6.938 1 95.56 105 GLY A CA 1
ATOM 804 C C . GLY A 1 105 ? -13.961 3.668 6.023 1 95.56 105 GLY A C 1
ATOM 805 O O . GLY A 1 105 ? -13.32 2.861 5.34 1 95.56 105 GLY A O 1
ATOM 806 N N . ASN A 1 106 ? -13.758 5.023 6.027 1 95.81 106 ASN A N 1
ATOM 807 C CA . ASN A 1 106 ? -12.711 5.602 5.188 1 95.81 106 ASN A CA 1
ATOM 808 C C . ASN A 1 106 ? -12.891 5.199 3.725 1 95.81 106 ASN A C 1
ATOM 810 O O . ASN A 1 106 ? -11.953 4.691 3.102 1 95.81 106 ASN A O 1
ATOM 814 N N . ARG A 1 107 ? -14.047 5.5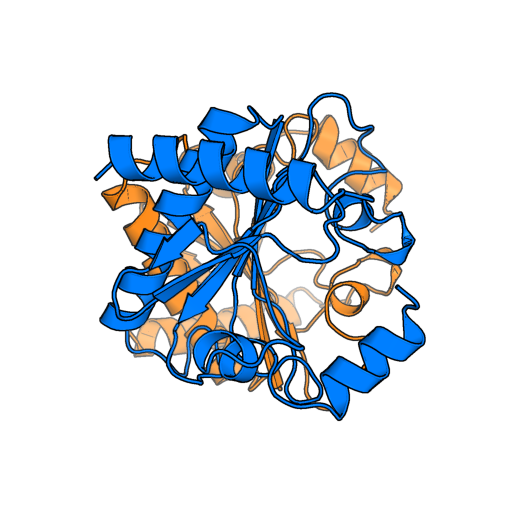 3.182 1 97.81 107 ARG A N 1
ATOM 815 C CA . ARG A 1 107 ? -14.461 5.035 1.858 1 97.81 107 ARG A CA 1
ATOM 816 C C . ARG A 1 107 ? -13.727 5.801 0.761 1 97.81 107 ARG A C 1
ATOM 818 O O . ARG A 1 107 ? -13.508 5.27 -0.331 1 97.81 107 ARG A O 1
ATOM 825 N N . HIS A 1 108 ? -13.281 7.035 1.037 1 98.75 108 HIS A N 1
ATOM 826 C CA . HIS A 1 108 ? -12.586 7.883 0.076 1 98.75 108 HIS A CA 1
ATOM 827 C C . HIS A 1 108 ? -11.148 7.41 -0.132 1 98.75 108 HIS A C 1
ATOM 829 O O . HIS A 1 108 ? -10.352 7.398 0.809 1 98.75 108 HIS A O 1
ATOM 835 N N . ILE A 1 109 ? -10.859 7.031 -1.365 1 98.44 109 ILE A N 1
ATOM 836 C CA . ILE A 1 109 ? -9.523 6.48 -1.59 1 98.44 109 ILE A CA 1
ATOM 837 C C . ILE A 1 109 ? -8.469 7.508 -1.192 1 98.44 109 ILE A C 1
ATOM 839 O O . ILE A 1 109 ? -8.648 8.711 -1.406 1 98.44 109 ILE A O 1
ATOM 843 N N . HIS A 1 110 ? -7.469 7.059 -0.548 1 98.75 110 HIS A N 1
ATOM 844 C CA . HIS A 1 110 ? -6.27 7.828 -0.23 1 98.75 110 HIS A CA 1
ATOM 845 C C . HIS A 1 110 ? -5.051 6.918 -0.091 1 98.75 110 HIS A C 1
ATOM 847 O O . HIS A 1 110 ? -5.191 5.73 0.214 1 98.75 110 HIS A O 1
ATOM 853 N N . TRP A 1 111 ? -3.955 7.492 -0.395 1 98.94 111 TRP A N 1
ATOM 854 C CA . TRP A 1 111 ? -2.674 6.801 -0.303 1 98.94 111 TRP A CA 1
ATOM 855 C C . TRP A 1 111 ? -1.87 7.301 0.892 1 98.94 111 TRP A C 1
ATOM 857 O O . TRP A 1 111 ? -1.824 8.5 1.157 1 98.94 111 TRP A O 1
ATOM 867 N N . HIS A 1 112 ? -1.32 6.352 1.609 1 98.94 112 HIS A N 1
ATOM 868 C CA . HIS A 1 112 ? -0.361 6.645 2.668 1 98.94 112 HIS A CA 1
ATOM 869 C C . HIS A 1 112 ? 1.07 6.609 2.141 1 98.94 112 HIS A C 1
ATOM 871 O O . HIS A 1 112 ? 1.481 5.629 1.515 1 98.94 112 HIS A O 1
ATOM 877 N N . ILE A 1 113 ? 1.751 7.621 2.361 1 98.94 113 ILE A N 1
ATOM 878 C CA . ILE A 1 113 ? 3.195 7.672 2.164 1 98.94 113 ILE A CA 1
ATOM 879 C C . ILE A 1 113 ? 3.902 7.707 3.518 1 98.94 113 ILE A C 1
ATOM 881 O O . ILE A 1 113 ? 3.834 8.711 4.23 1 98.94 113 ILE A O 1
ATOM 885 N N . ALA A 1 114 ? 4.578 6.613 3.857 1 98.88 114 ALA A N 1
ATOM 886 C CA . ALA A 1 114 ? 5.227 6.461 5.156 1 98.88 114 ALA A CA 1
ATOM 887 C C . ALA A 1 114 ? 6.695 6.07 4.992 1 98.88 114 ALA A C 1
ATOM 889 O O . ALA A 1 114 ? 7.004 5.023 4.418 1 98.88 114 ALA A O 1
ATOM 890 N N . GLY A 1 115 ? 7.578 6.91 5.457 1 98.75 115 GLY A N 1
ATOM 891 C CA . GLY A 1 115 ? 8.992 6.594 5.449 1 98.75 115 GLY A CA 1
ATOM 892 C C . GLY A 1 115 ? 9.461 5.914 6.723 1 98.75 115 GLY A C 1
ATOM 893 O O . GLY A 1 115 ? 9.469 6.523 7.793 1 98.75 115 GLY A O 1
ATOM 894 N N . LEU A 1 116 ? 9.875 4.691 6.621 1 98.75 116 LEU A N 1
ATOM 895 C CA . LEU A 1 116 ? 10.43 3.961 7.758 1 98.75 116 LEU A CA 1
ATOM 896 C C . LEU A 1 116 ? 11.781 4.535 8.164 1 98.75 116 LEU A C 1
ATOM 898 O O . LEU A 1 116 ? 12.727 4.527 7.375 1 98.75 116 LEU A O 1
ATOM 902 N N . PRO A 1 117 ? 11.883 5.02 9.398 1 98.31 117 PRO A N 1
ATOM 903 C CA . PRO A 1 117 ? 13.18 5.57 9.812 1 98.31 117 PRO A CA 1
ATOM 904 C C . PRO A 1 117 ? 14.281 4.512 9.852 1 98.31 117 PRO A C 1
ATOM 906 O O . PRO A 1 117 ? 14.008 3.332 10.078 1 98.31 117 PRO A O 1
ATOM 909 N N . PRO A 1 118 ? 15.555 4.977 9.625 1 97.94 118 PRO A N 1
ATOM 910 C CA . PRO A 1 118 ? 16.672 4.043 9.797 1 97.94 118 PRO A CA 1
ATOM 911 C C . PRO A 1 118 ? 16.797 3.523 11.227 1 97.94 118 PRO A C 1
ATOM 913 O O . PRO A 1 118 ? 16.453 4.234 12.172 1 97.94 118 PRO A O 1
ATOM 916 N N . GLY A 1 119 ? 17.156 2.338 11.367 1 97.56 119 GLY A N 1
ATOM 917 C CA . GLY A 1 119 ? 17.531 1.8 12.664 1 97.56 119 GLY A CA 1
ATOM 918 C C . GLY A 1 119 ? 16.375 1.115 13.375 1 97.56 119 GLY A C 1
ATOM 919 O O . GLY A 1 119 ? 16.562 0.522 14.438 1 97.56 119 GLY A O 1
ATOM 920 N N . VAL A 1 120 ? 15.227 1.162 12.836 1 98.12 120 VAL A N 1
ATOM 921 C CA . VAL A 1 120 ? 14.094 0.471 13.438 1 98.12 120 VAL A CA 1
ATOM 922 C C . VAL A 1 120 ? 14.32 -1.038 13.383 1 98.12 120 VAL A C 1
ATOM 924 O O . VAL A 1 120 ? 14.617 -1.592 12.328 1 98.12 120 VAL A O 1
ATOM 927 N N . PRO A 1 121 ? 14.219 -1.716 14.531 1 97.81 121 PRO A N 1
ATOM 928 C CA . PRO A 1 121 ? 14.383 -3.172 14.516 1 97.81 121 PRO A CA 1
ATOM 929 C C . PRO A 1 121 ? 13.398 -3.863 13.57 1 97.81 121 PRO A C 1
ATOM 931 O O . PRO A 1 121 ? 12.25 -3.426 13.445 1 97.81 121 PRO A O 1
ATOM 934 N N . TYR A 1 122 ? 13.789 -4.984 13.016 1 96.69 122 TYR A N 1
ATOM 935 C CA . TYR A 1 122 ? 13.031 -5.656 11.961 1 96.69 122 TYR A CA 1
ATOM 936 C C . TYR A 1 122 ? 11.633 -6 12.445 1 96.69 122 TYR A C 1
ATOM 938 O O . TYR A 1 122 ? 10.656 -5.816 11.711 1 96.69 122 TYR A O 1
ATOM 946 N N . ASP A 1 123 ? 11.516 -6.457 13.664 1 95.31 123 ASP A N 1
ATOM 947 C CA . ASP A 1 123 ? 10.227 -6.922 14.172 1 95.31 123 ASP A CA 1
ATOM 948 C C . ASP A 1 123 ? 9.297 -5.75 14.469 1 95.31 123 ASP A C 1
ATOM 950 O O . ASP A 1 123 ? 8.125 -5.945 14.797 1 95.31 123 ASP A O 1
ATOM 954 N N . ARG A 1 124 ? 9.805 -4.52 14.328 1 97.81 124 ARG A N 1
ATOM 955 C CA . ARG A 1 124 ? 9.008 -3.322 14.562 1 97.81 124 ARG A CA 1
ATOM 956 C C . ARG A 1 124 ? 8.812 -2.535 13.266 1 97.81 124 ARG A C 1
ATOM 958 O O . ARG A 1 124 ? 8.461 -1.354 13.305 1 97.81 124 ARG A O 1
ATOM 965 N N . GLN A 1 125 ? 9.039 -3.156 12.141 1 98 125 GLN A N 1
ATOM 966 C CA . GLN A 1 125 ? 8.898 -2.527 10.828 1 98 125 GLN A CA 1
ATOM 967 C C . GLN A 1 125 ? 7.582 -2.93 10.172 1 98 125 GLN A C 1
ATOM 969 O O . GLN A 1 125 ? 6.762 -3.623 10.773 1 98 125 GLN A O 1
ATOM 974 N N . GLN A 1 126 ? 7.352 -2.467 8.961 1 97.19 126 GLN A N 1
ATOM 975 C CA . GLN A 1 126 ? 6.219 -2.822 8.109 1 97.19 126 GLN A CA 1
ATOM 976 C C . GLN A 1 126 ? 4.895 -2.555 8.82 1 97.19 126 GLN A C 1
ATOM 978 O O . GLN A 1 126 ? 4.613 -1.421 9.219 1 97.19 126 GLN A O 1
ATOM 983 N N . PHE A 1 127 ? 4.07 -3.537 9.039 1 97.56 127 PHE A N 1
ATOM 984 C CA . PHE A 1 127 ? 2.762 -3.287 9.633 1 97.56 127 PHE A CA 1
ATOM 985 C C . PHE A 1 127 ? 2.906 -2.719 11.039 1 97.56 127 PHE A C 1
ATOM 987 O O . PHE A 1 127 ? 2.172 -1.805 11.422 1 97.56 127 PHE A O 1
ATOM 994 N N . HIS A 1 128 ? 3.854 -3.227 11.781 1 97.38 128 HIS A N 1
ATOM 995 C CA . HIS A 1 128 ? 4.051 -2.744 13.148 1 97.38 128 HIS A CA 1
ATOM 996 C C . HIS A 1 128 ? 4.27 -1.236 13.172 1 97.38 128 HIS A C 1
ATOM 998 O O . HIS A 1 128 ? 3.648 -0.526 13.969 1 97.38 128 HIS A O 1
ATOM 1004 N N . ALA A 1 129 ? 5.062 -0.744 12.289 1 98.31 129 ALA A N 1
ATOM 1005 C CA . ALA A 1 129 ? 5.434 0.668 12.266 1 98.31 129 ALA A CA 1
ATOM 1006 C C . ALA A 1 129 ? 4.254 1.539 11.844 1 98.31 129 ALA A C 1
ATOM 1008 O O . ALA A 1 129 ? 4.242 2.746 12.094 1 98.31 129 ALA A O 1
ATOM 1009 N N . LEU A 1 130 ? 3.268 0.915 11.195 1 98.19 130 LEU A N 1
ATOM 1010 C CA . LEU A 1 130 ? 2.18 1.682 10.602 1 98.19 130 LEU A CA 1
ATOM 1011 C C . LEU A 1 130 ? 0.953 1.678 11.508 1 98.19 130 LEU A C 1
ATOM 1013 O O . LEU A 1 130 ? 0.015 2.449 11.289 1 98.19 130 LEU A O 1
ATOM 1017 N N . MET A 1 131 ? 0.932 0.881 12.516 1 96.81 131 MET A N 1
ATOM 1018 C CA . MET A 1 131 ? -0.249 0.707 13.359 1 96.81 131 MET A CA 1
ATOM 1019 C C . MET A 1 131 ? -0.251 1.707 14.508 1 96.81 131 MET A C 1
ATOM 1021 O O . MET A 1 131 ? 0.687 1.742 15.305 1 96.81 131 MET A O 1
ATOM 1025 N N . ALA A 1 132 ? -1.358 2.41 14.648 1 95 132 ALA A N 1
ATOM 1026 C CA . ALA A 1 132 ? -1.504 3.42 15.688 1 95 132 ALA A CA 1
ATOM 1027 C C . ALA A 1 132 ? -1.403 2.791 17.078 1 95 132 ALA A C 1
ATOM 1029 O O . ALA A 1 132 ? -0.921 3.424 18.016 1 95 132 ALA A O 1
ATOM 1030 N N . GLU A 1 133 ? -1.812 1.503 17.219 1 93.31 133 GLU A N 1
ATOM 1031 C CA . GLU A 1 133 ? -1.775 0.789 18.484 1 93.31 133 GLU A CA 1
ATOM 1032 C C . GLU A 1 133 ? -0.347 0.676 19.016 1 93.31 133 GLU A C 1
ATOM 1034 O O . GLU A 1 133 ? -0.137 0.464 20.203 1 93.31 133 GLU A O 1
ATOM 1039 N N . ASN A 1 134 ? 0.609 0.816 18.094 1 96 134 ASN A N 1
ATOM 1040 C CA . ASN A 1 134 ? 2.006 0.702 18.5 1 96 134 ASN A CA 1
ATOM 1041 C C . ASN A 1 134 ? 2.625 2.07 18.766 1 96 134 ASN A C 1
ATOM 1043 O O . ASN A 1 134 ? 3.793 2.164 19.156 1 96 134 ASN A O 1
ATOM 1047 N N . GLY A 1 135 ? 1.843 3.15 18.562 1 94.38 135 GLY A N 1
ATOM 1048 C CA . GLY A 1 135 ? 2.312 4.484 18.891 1 94.38 135 GLY A CA 1
ATOM 1049 C C . GLY A 1 135 ? 1.971 5.516 17.828 1 94.38 135 GLY A C 1
ATOM 1050 O O . GLY A 1 135 ? 2.006 5.219 16.625 1 94.38 135 GLY A O 1
ATOM 1051 N N . VAL A 1 136 ? 1.65 6.711 18.266 1 96.19 136 VAL A N 1
ATOM 1052 C CA . VAL A 1 136 ? 1.422 7.875 17.406 1 96.19 136 VAL A CA 1
ATOM 1053 C C . VAL A 1 136 ? 2.33 9.023 17.844 1 96.19 136 VAL A C 1
ATOM 1055 O O . VAL A 1 136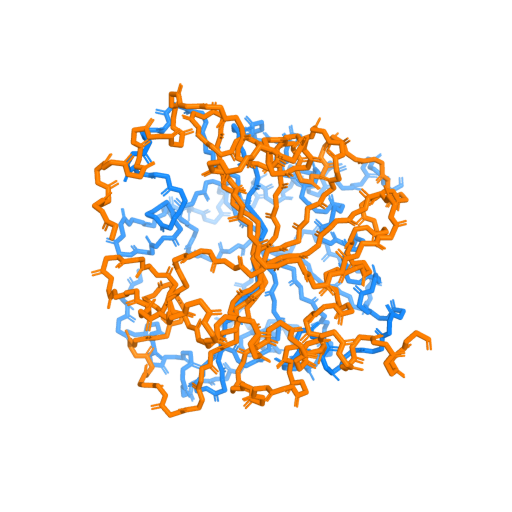 ? 2.516 9.258 19.047 1 96.19 136 VAL A O 1
ATOM 1058 N N . LEU A 1 137 ? 2.908 9.656 16.875 1 96.12 137 LEU A N 1
ATOM 1059 C CA . LEU A 1 137 ? 3.795 10.773 17.172 1 96.12 137 LEU A CA 1
ATOM 1060 C C . LEU A 1 137 ? 2.996 12.016 17.547 1 96.12 137 LEU A C 1
ATOM 1062 O O . LEU A 1 137 ? 1.99 12.328 16.906 1 96.12 137 LEU A O 1
ATOM 1066 N N . ALA A 1 138 ? 3.463 12.68 18.594 1 93.19 138 ALA A N 1
ATOM 1067 C CA . ALA A 1 138 ? 2.828 13.914 19.047 1 93.19 138 ALA A CA 1
ATOM 1068 C C . ALA A 1 138 ? 3.545 15.133 18.484 1 93.19 138 ALA A C 1
ATOM 1070 O O . ALA A 1 138 ? 4.656 15.461 18.906 1 93.19 138 ALA A O 1
ATOM 1071 N N . TYR A 1 139 ? 3.012 15.711 17.516 1 93.94 139 TYR A N 1
ATOM 1072 C CA . TYR A 1 139 ? 3.57 16.922 16.922 1 93.94 139 TYR A CA 1
ATOM 1073 C C . TYR A 1 139 ? 2.736 18.141 17.297 1 93.94 139 TYR A C 1
ATOM 1075 O O . TYR A 1 139 ? 1.506 18.109 17.219 1 93.94 139 TYR A O 1
ATOM 1083 N N . SER A 1 140 ? 3.449 19.219 17.734 1 94.69 140 SER A N 1
ATOM 1084 C CA . SER A 1 140 ? 2.775 20.516 17.891 1 94.69 140 SER A CA 1
ATOM 1085 C C . SER A 1 140 ? 2.373 21.109 16.547 1 94.69 140 SER A C 1
ATOM 1087 O O . SER A 1 140 ? 2.871 20.688 15.508 1 94.69 140 SER A O 1
ATOM 1089 N N . PRO A 1 141 ? 1.44 22.016 16.625 1 95 141 PRO A N 1
ATOM 1090 C CA . PRO A 1 141 ? 1.1 22.703 15.375 1 95 141 PRO A CA 1
ATOM 1091 C C . PRO A 1 141 ? 2.316 23.328 14.688 1 95 141 PRO A C 1
ATOM 1093 O O . PRO A 1 141 ? 2.41 23.312 13.453 1 95 141 PRO A O 1
ATOM 1096 N N . GLU A 1 142 ? 3.178 23.781 15.523 1 97 142 GLU A N 1
ATOM 1097 C CA . GLU A 1 142 ? 4.383 24.375 14.961 1 97 142 GLU A CA 1
ATOM 1098 C C . GLU A 1 142 ? 5.258 23.328 14.281 1 97 142 GLU A C 1
ATOM 1100 O O . GLU A 1 142 ? 5.832 23.594 13.219 1 97 142 GLU A O 1
ATOM 1105 N N . GLN A 1 143 ? 5.387 22.188 14.844 1 96.88 143 GLN A N 1
ATOM 1106 C CA . GLN A 1 143 ? 6.168 21.109 14.258 1 96.88 143 GLN A CA 1
ATOM 1107 C C . GLN A 1 143 ? 5.535 20.609 12.969 1 96.88 143 GLN A C 1
ATOM 1109 O O . GLN A 1 143 ? 6.242 20.312 12 1 96.88 143 GLN A O 1
ATOM 1114 N N . GLN A 1 144 ? 4.254 20.547 12.977 1 97 144 GLN A N 1
ATOM 1115 C CA . GLN A 1 144 ? 3.543 20.156 11.766 1 97 144 GLN A CA 1
ATOM 1116 C C . GLN A 1 144 ? 3.758 21.188 10.648 1 97 144 GLN A C 1
ATOM 1118 O O . GLN A 1 144 ? 4.016 20.812 9.5 1 97 144 GLN A O 1
ATOM 1123 N N . ALA A 1 145 ? 3.639 22.375 11.039 1 98 145 ALA A N 1
ATOM 1124 C CA . ALA A 1 145 ? 3.834 23.453 10.062 1 98 145 ALA A CA 1
ATOM 1125 C C . ALA A 1 145 ? 5.254 23.422 9.508 1 98 145 ALA A C 1
ATOM 1127 O O . ALA A 1 145 ? 5.461 23.672 8.312 1 98 145 ALA A O 1
ATOM 1128 N N . ALA A 1 146 ? 6.207 23.188 10.352 1 98.56 146 ALA A N 1
ATOM 1129 C CA . ALA A 1 146 ? 7.602 23.125 9.922 1 98.56 146 ALA A CA 1
ATOM 1130 C C . ALA A 1 146 ? 7.836 21.984 8.953 1 98.56 146 ALA A C 1
ATOM 1132 O O . ALA A 1 146 ? 8.531 22.141 7.945 1 98.56 146 ALA A O 1
ATOM 1133 N N . MET A 1 147 ? 7.324 20.828 9.273 1 98.5 147 MET A N 1
ATOM 1134 C CA . MET A 1 147 ? 7.426 19.672 8.375 1 98.5 147 MET A CA 1
ATOM 1135 C C . MET A 1 147 ? 6.746 19.969 7.043 1 98.5 147 MET A C 1
ATOM 1137 O O . MET A 1 147 ? 7.305 19.688 5.98 1 98.5 147 MET A O 1
ATOM 1141 N N . GLY A 1 148 ? 5.531 20.547 7.113 1 98.81 148 GLY A N 1
ATOM 1142 C CA . GLY A 1 148 ? 4.836 20.938 5.895 1 98.81 148 GLY A CA 1
ATOM 1143 C C . GLY A 1 148 ? 5.637 21.891 5.027 1 98.81 148 GLY A C 1
ATOM 1144 O O . GLY A 1 148 ? 5.676 21.75 3.805 1 98.81 148 GLY A O 1
ATOM 1145 N N . ALA A 1 149 ? 6.258 22.828 5.68 1 98.81 149 ALA A N 1
ATOM 1146 C CA . ALA A 1 149 ? 7.059 23.812 4.953 1 98.81 149 ALA A CA 1
ATOM 1147 C C . ALA A 1 149 ? 8.234 23.141 4.238 1 98.81 149 ALA A C 1
ATOM 1149 O O . ALA A 1 149 ? 8.547 23.484 3.096 1 98.81 149 ALA A O 1
ATOM 1150 N N . ARG A 1 150 ? 8.875 22.234 4.906 1 98.81 150 ARG A N 1
ATOM 1151 C CA . ARG A 1 150 ? 9.992 21.516 4.297 1 98.81 150 ARG A CA 1
ATOM 1152 C C . ARG A 1 150 ? 9.531 20.703 3.084 1 98.81 150 ARG A C 1
ATOM 1154 O O . ARG A 1 150 ? 10.195 20.703 2.047 1 98.81 150 ARG A O 1
ATOM 1161 N N . LEU A 1 151 ? 8.422 20.047 3.238 1 98.81 151 LEU A N 1
ATOM 1162 C CA . LEU A 1 151 ? 7.895 19.25 2.135 1 98.81 151 LEU A CA 1
ATOM 1163 C C . LEU A 1 151 ? 7.496 20.141 0.965 1 98.81 151 LEU A C 1
ATOM 1165 O O . LEU A 1 151 ? 7.781 19.828 -0.191 1 98.81 151 LEU A O 1
ATOM 1169 N N . ARG A 1 152 ? 6.836 21.25 1.273 1 98.81 152 ARG A N 1
ATOM 1170 C CA . ARG A 1 152 ? 6.441 22.188 0.222 1 98.81 152 ARG A CA 1
ATOM 1171 C C . ARG A 1 152 ? 7.66 22.719 -0.517 1 98.81 152 ARG A C 1
ATOM 1173 O O . ARG A 1 152 ? 7.625 22.906 -1.736 1 98.81 152 ARG A O 1
ATOM 1180 N N . GLN A 1 153 ? 8.68 23.016 0.207 1 98.69 153 GLN A N 1
ATOM 1181 C CA . GLN A 1 153 ? 9.906 23.5 -0.408 1 98.69 153 GLN A CA 1
ATOM 1182 C C . GLN A 1 153 ? 10.484 22.484 -1.387 1 98.69 153 GLN A C 1
ATOM 1184 O O . GLN A 1 153 ? 10.867 22.844 -2.504 1 98.69 153 GLN A O 1
ATOM 1189 N N . GLU A 1 154 ? 10.555 21.219 -0.956 1 98.62 154 GLU A N 1
ATOM 1190 C CA . GLU A 1 154 ? 11.062 20.172 -1.831 1 98.62 154 GLU A CA 1
ATOM 1191 C C . GLU A 1 154 ? 10.164 19.984 -3.051 1 98.62 154 GLU A C 1
ATOM 1193 O O . GLU A 1 154 ? 10.656 19.766 -4.164 1 98.62 154 GLU A O 1
ATOM 1198 N N . LEU A 1 155 ? 8.852 20.031 -2.844 1 98.62 155 LEU A N 1
ATOM 1199 C CA . LEU A 1 155 ? 7.895 19.844 -3.932 1 98.62 155 LEU A CA 1
ATOM 1200 C C . LEU A 1 155 ? 8 20.984 -4.945 1 98.62 155 LEU A C 1
ATOM 1202 O O . LEU A 1 155 ? 7.891 20.75 -6.152 1 98.62 155 LEU A O 1
ATOM 1206 N N . ALA A 1 156 ? 8.211 22.188 -4.438 1 97.75 156 ALA A N 1
ATOM 1207 C CA . ALA A 1 156 ? 8.398 23.344 -5.316 1 97.75 156 ALA A CA 1
ATOM 1208 C C . ALA A 1 156 ? 9.672 23.203 -6.148 1 97.75 156 ALA A C 1
ATOM 1210 O O . ALA A 1 156 ? 9.719 23.625 -7.301 1 97.75 156 ALA A O 1
ATOM 1211 N N . ALA A 1 157 ? 10.641 22.578 -5.594 1 96.31 157 ALA A N 1
ATOM 1212 C CA . ALA A 1 157 ? 11.93 22.438 -6.262 1 96.31 157 ALA A CA 1
ATOM 1213 C C . ALA A 1 157 ? 11.859 21.375 -7.363 1 96.31 157 ALA A C 1
ATOM 1215 O O . ALA A 1 157 ? 12.664 21.391 -8.297 1 96.31 157 ALA A O 1
ATOM 1216 N N . MET A 1 158 ? 10.953 20.484 -7.246 1 92.38 158 MET A N 1
ATOM 1217 C CA . MET A 1 158 ? 10.82 19.406 -8.219 1 92.38 158 MET A CA 1
ATOM 1218 C C . MET A 1 158 ? 9.914 19.828 -9.375 1 92.38 158 MET A C 1
ATOM 1220 O O . MET A 1 158 ? 9.883 19.156 -10.414 1 92.38 158 MET A O 1
ATOM 1224 N N . SER A 1 159 ? 8.992 20.781 -9.188 1 81.5 159 SER A N 1
ATOM 1225 C CA . SER A 1 159 ? 8.102 21.25 -10.234 1 81.5 159 SER A CA 1
ATOM 1226 C C . SER A 1 159 ? 8.859 22.109 -11.25 1 81.5 159 SER A C 1
ATOM 1228 O O . SER A 1 159 ? 9.82 22.797 -10.898 1 81.5 159 SER A O 1
ATOM 1230 N N . MET B 1 1 ? 3.283 -22.281 7.383 1 67.94 1 MET B N 1
ATOM 1231 C CA . MET B 1 1 ? 4.555 -21.562 7.418 1 67.94 1 MET B CA 1
ATOM 1232 C C . MET B 1 1 ? 4.797 -20.953 8.789 1 67.94 1 MET B C 1
ATOM 1234 O O . MET B 1 1 ? 3.869 -20.422 9.414 1 67.94 1 MET B O 1
ATOM 1238 N N . ASP B 1 2 ? 5.906 -21.312 9.312 1 83.19 2 ASP B N 1
ATOM 1239 C CA . ASP B 1 2 ? 6.371 -20.766 10.586 1 83.19 2 ASP B CA 1
ATOM 1240 C C . ASP B 1 2 ? 6.914 -19.344 10.406 1 83.19 2 ASP B C 1
ATOM 1242 O O . ASP B 1 2 ? 7.809 -19.109 9.586 1 83.19 2 ASP B O 1
ATOM 1246 N N . LEU B 1 3 ? 6.324 -18.406 11.086 1 86 3 LEU B N 1
ATOM 1247 C CA . LEU B 1 3 ? 6.66 -16.984 10.945 1 86 3 LEU B CA 1
ATOM 1248 C C . LEU B 1 3 ? 8.148 -16.75 11.195 1 86 3 LEU B C 1
ATOM 1250 O O . LEU B 1 3 ? 8.766 -15.906 10.555 1 86 3 LEU B O 1
ATOM 1254 N N . GLU B 1 4 ? 8.641 -17.453 12.164 1 87.19 4 GLU B N 1
ATOM 1255 C CA . GLU B 1 4 ? 10.062 -17.328 12.453 1 87.19 4 GLU B CA 1
ATOM 1256 C C . GLU B 1 4 ? 10.914 -17.766 11.266 1 87.19 4 GLU B C 1
ATOM 1258 O O . GLU B 1 4 ? 11.914 -17.125 10.938 1 87.19 4 GLU B O 1
ATOM 1263 N N . THR B 1 5 ? 10.531 -18.828 10.766 1 88.06 5 THR B N 1
ATOM 1264 C CA . THR B 1 5 ? 11.234 -19.328 9.594 1 88.06 5 THR B CA 1
ATOM 1265 C C . THR B 1 5 ? 11.125 -18.344 8.43 1 88.06 5 THR B C 1
ATOM 1267 O O . THR B 1 5 ? 12.102 -18.094 7.73 1 88.06 5 THR B O 1
ATOM 1270 N N . TYR B 1 6 ? 9.961 -17.812 8.266 1 87.31 6 TYR B N 1
ATOM 1271 C CA . TYR B 1 6 ? 9.758 -16.828 7.211 1 87.31 6 TYR B CA 1
ATOM 1272 C C . TYR B 1 6 ? 10.664 -15.625 7.414 1 87.31 6 TYR B C 1
ATOM 1274 O O . TYR B 1 6 ? 11.32 -15.172 6.473 1 87.31 6 TYR B O 1
ATOM 1282 N N . THR B 1 7 ? 10.695 -15.172 8.625 1 90.62 7 THR B N 1
ATOM 1283 C CA . THR B 1 7 ? 11.492 -13.992 8.953 1 90.62 7 THR B CA 1
ATOM 1284 C C . THR B 1 7 ? 12.969 -14.25 8.695 1 90.62 7 THR B C 1
ATOM 1286 O O . THR B 1 7 ? 13.664 -13.398 8.133 1 90.62 7 THR B O 1
ATOM 1289 N N . THR B 1 8 ? 13.391 -15.391 9.078 1 91.81 8 THR B N 1
ATOM 1290 C CA . THR B 1 8 ? 14.789 -15.758 8.867 1 91.81 8 THR B CA 1
ATOM 1291 C C . THR B 1 8 ? 15.109 -15.805 7.375 1 91.81 8 THR B C 1
ATOM 1293 O O . THR B 1 8 ? 16.141 -15.289 6.945 1 91.81 8 THR B O 1
ATOM 1296 N N . ARG B 1 9 ? 14.203 -16.359 6.648 1 89.44 9 ARG B N 1
ATOM 1297 C CA . ARG B 1 9 ? 14.414 -16.453 5.207 1 89.44 9 ARG B CA 1
ATOM 1298 C C . ARG B 1 9 ? 14.43 -15.078 4.562 1 89.44 9 ARG B C 1
ATOM 1300 O O . ARG B 1 9 ? 15.258 -14.805 3.688 1 89.44 9 ARG B O 1
ATOM 1307 N N . ALA B 1 10 ? 13.555 -14.219 4.918 1 91.81 10 ALA B N 1
ATOM 1308 C CA . ALA B 1 10 ? 13.453 -12.883 4.348 1 91.81 10 ALA B CA 1
ATOM 1309 C C . ALA B 1 10 ? 14.703 -12.062 4.641 1 91.81 10 ALA B C 1
ATOM 1311 O O . ALA B 1 10 ? 15.125 -11.242 3.82 1 91.81 10 ALA B O 1
ATOM 1312 N N . ARG B 1 11 ? 15.32 -12.305 5.754 1 94 11 ARG B N 1
ATOM 1313 C CA . ARG B 1 11 ? 16.422 -11.469 6.199 1 94 11 ARG B CA 1
ATOM 1314 C C . ARG B 1 11 ? 17.766 -12.031 5.738 1 94 11 ARG B C 1
ATOM 1316 O O . ARG B 1 11 ? 18.719 -11.281 5.523 1 94 11 ARG B O 1
ATOM 1323 N N . SER B 1 12 ? 17.781 -13.383 5.609 1 93.44 12 SER B N 1
ATOM 1324 C CA . SER B 1 12 ? 19.094 -13.992 5.41 1 93.44 12 SER B CA 1
ATOM 1325 C C . SER B 1 12 ? 19.125 -14.844 4.145 1 93.44 12 SER B C 1
ATOM 1327 O O . SER B 1 12 ? 20.203 -15.25 3.688 1 93.44 12 SER B O 1
ATOM 1329 N N . GLY B 1 13 ? 17.984 -15.18 3.641 1 93 13 GLY B N 1
ATOM 1330 C CA . GLY B 1 13 ? 17.906 -15.992 2.434 1 93 13 GLY B CA 1
ATOM 1331 C C . GLY B 1 13 ? 18.062 -15.18 1.161 1 93 13 GLY B C 1
ATOM 1332 O O . GLY B 1 13 ? 18.281 -13.969 1.214 1 93 13 GLY B O 1
ATOM 1333 N N . PRO B 1 14 ? 18.047 -15.883 0.042 1 95.5 14 PRO B N 1
ATOM 1334 C CA . PRO B 1 14 ? 18.094 -15.156 -1.23 1 95.5 14 PRO B CA 1
ATOM 1335 C C . PRO B 1 14 ? 16.875 -14.273 -1.454 1 95.5 14 PRO B C 1
ATOM 1337 O O . PRO B 1 14 ? 15.836 -14.461 -0.805 1 95.5 14 PRO B O 1
ATOM 1340 N N . CYS B 1 15 ? 17.078 -13.211 -2.303 1 97.44 15 CYS B N 1
ATOM 1341 C CA . CYS B 1 15 ? 15.93 -12.43 -2.75 1 97.44 15 CYS B CA 1
ATOM 1342 C C . CYS B 1 15 ? 14.883 -13.328 -3.395 1 97.44 15 CYS B C 1
ATOM 1344 O O . CYS B 1 15 ? 15.141 -13.945 -4.426 1 97.44 15 CYS B O 1
ATOM 1346 N N . PHE B 1 16 ? 13.695 -13.375 -2.885 1 96.69 16 PHE B N 1
ATOM 1347 C CA . PHE B 1 16 ? 12.727 -14.367 -3.328 1 96.69 16 PHE B CA 1
ATOM 1348 C C . PHE B 1 16 ? 12.219 -14.039 -4.73 1 96.69 16 PHE B C 1
ATOM 1350 O O . PHE B 1 16 ? 11.914 -14.938 -5.512 1 96.69 16 PHE B O 1
ATOM 1357 N N . VAL B 1 17 ? 12.188 -12.758 -5.09 1 98.44 17 VAL B N 1
ATOM 1358 C CA . VAL B 1 17 ? 11.727 -12.375 -6.418 1 98.44 17 VAL B CA 1
ATOM 1359 C C . VAL B 1 17 ? 12.781 -12.742 -7.457 1 98.44 17 VAL B C 1
ATOM 1361 O O . VAL B 1 17 ? 12.461 -13.297 -8.508 1 98.44 17 VAL B O 1
ATOM 1364 N N . CYS B 1 18 ? 14.016 -12.422 -7.125 1 98.56 18 CYS B N 1
ATOM 1365 C CA . CYS B 1 18 ? 15.094 -12.781 -8.047 1 98.56 18 CYS B CA 1
ATOM 1366 C C . CYS B 1 18 ? 15.141 -14.289 -8.258 1 98.56 18 CYS B C 1
ATOM 1368 O O . CYS B 1 18 ? 15.312 -14.758 -9.383 1 98.56 18 CYS B O 1
ATOM 1370 N N . ALA B 1 19 ? 15.023 -15 -7.121 1 98.19 19 ALA B N 1
ATOM 1371 C CA . ALA B 1 19 ? 15.047 -16.453 -7.211 1 98.19 19 ALA B CA 1
ATOM 1372 C C . ALA B 1 19 ? 13.883 -16.969 -8.047 1 98.19 19 ALA B C 1
ATOM 1374 O O . ALA B 1 19 ? 14.055 -17.859 -8.883 1 98.19 19 ALA B O 1
ATOM 1375 N N . PHE B 1 20 ? 12.719 -16.406 -7.824 1 98.19 20 PHE B N 1
ATOM 1376 C CA . PHE B 1 20 ? 11.539 -16.766 -8.602 1 98.19 20 PHE B CA 1
ATOM 1377 C C . PHE B 1 20 ? 11.766 -16.484 -10.078 1 98.19 20 PHE B C 1
ATOM 1379 O O . PHE B 1 20 ? 11.539 -17.359 -10.922 1 98.19 20 PHE B O 1
ATOM 1386 N N . VAL B 1 21 ? 12.25 -15.281 -10.438 1 98.19 21 VAL B N 1
ATOM 1387 C CA . VAL B 1 21 ? 12.469 -14.852 -11.812 1 98.19 21 VAL B CA 1
ATOM 1388 C C . VAL B 1 21 ? 13.523 -15.742 -12.469 1 98.19 21 VAL B C 1
ATOM 1390 O O . VAL B 1 21 ? 13.43 -16.031 -13.664 1 98.19 21 VAL B O 1
ATOM 1393 N N . ALA B 1 22 ? 14.445 -16.25 -11.695 1 97.88 22 ALA B N 1
ATOM 1394 C CA . ALA B 1 22 ? 15.523 -17.094 -12.203 1 97.88 22 ALA B CA 1
ATOM 1395 C C . ALA B 1 22 ? 15.047 -18.516 -12.414 1 97.88 22 ALA B C 1
ATOM 1397 O O . ALA B 1 22 ? 15.781 -19.359 -12.945 1 97.88 22 ALA B O 1
ATOM 1398 N N . GLY B 1 23 ? 13.914 -18.828 -11.922 1 97.38 23 GLY B N 1
ATOM 1399 C CA . GLY B 1 23 ? 13.352 -20.141 -12.133 1 97.38 23 GLY B CA 1
ATOM 1400 C C . GLY B 1 23 ? 13.781 -21.156 -11.078 1 97.38 23 GLY B C 1
ATOM 1401 O O . GLY B 1 23 ? 13.742 -22.359 -11.32 1 97.38 23 GLY B O 1
ATOM 1402 N N . ASP B 1 24 ? 14.266 -20.656 -9.945 1 96.94 24 ASP B N 1
ATOM 1403 C CA . ASP B 1 24 ? 14.617 -21.547 -8.836 1 96.94 24 ASP B CA 1
ATOM 1404 C C . ASP B 1 24 ? 13.391 -22.297 -8.336 1 96.94 24 ASP B C 1
ATOM 1406 O O . ASP B 1 24 ? 12.438 -21.703 -7.836 1 96.94 24 ASP B O 1
ATOM 1410 N N . PRO B 1 25 ? 13.391 -23.609 -8.352 1 95.38 25 PRO B N 1
ATOM 1411 C CA . PRO B 1 25 ? 12.211 -24.391 -7.988 1 95.38 25 PRO B CA 1
ATOM 1412 C C . PRO B 1 25 ? 11.805 -24.188 -6.527 1 95.38 25 PRO B C 1
ATOM 1414 O O . PRO B 1 25 ? 10.625 -24.312 -6.191 1 95.38 25 PRO B O 1
ATOM 1417 N N . ALA B 1 26 ? 12.758 -23.891 -5.664 1 94.12 26 ALA B N 1
ATOM 1418 C CA . ALA B 1 26 ? 12.469 -23.688 -4.246 1 94.12 26 ALA B CA 1
ATOM 1419 C C . ALA B 1 26 ? 11.656 -22.406 -4.035 1 94.12 26 ALA B C 1
ATOM 1421 O O . ALA B 1 26 ? 11.086 -22.203 -2.961 1 94.12 26 ALA B O 1
ATOM 1422 N N . PHE B 1 27 ? 11.594 -21.562 -5.039 1 95.62 27 PHE B N 1
ATOM 1423 C CA . PHE B 1 27 ? 10.891 -20.281 -4.949 1 95.62 27 PHE B CA 1
ATOM 1424 C C . PHE B 1 27 ? 9.805 -20.188 -6.016 1 95.62 27 PHE B C 1
ATOM 1426 O O . PHE B 1 27 ? 9.539 -19.094 -6.539 1 95.62 27 PHE B O 1
ATOM 1433 N N . GLY B 1 28 ? 9.273 -21.359 -6.297 1 95.38 28 GLY B N 1
ATOM 1434 C CA . GLY B 1 28 ? 8.219 -21.391 -7.301 1 95.38 28 GLY B CA 1
ATOM 1435 C C . GLY B 1 28 ? 6.934 -20.719 -6.836 1 95.38 28 GLY B C 1
ATOM 1436 O O . GLY B 1 28 ? 6.555 -20.844 -5.668 1 95.38 28 GLY B O 1
ATOM 1437 N N . HIS B 1 29 ? 6.289 -19.984 -7.727 1 96.5 29 HIS B N 1
ATOM 1438 C CA . HIS B 1 29 ? 4.977 -19.375 -7.543 1 96.5 29 HIS B CA 1
ATOM 1439 C C . HIS B 1 29 ? 4.094 -19.578 -8.766 1 96.5 29 HIS B C 1
ATOM 1441 O O . HIS B 1 29 ? 4.594 -19.891 -9.852 1 96.5 29 HIS B O 1
ATOM 1447 N N . GLU B 1 30 ? 2.82 -19.469 -8.547 1 98.19 30 GLU B N 1
ATOM 1448 C CA . GLU B 1 30 ? 1.886 -19.469 -9.664 1 98.19 30 GLU B CA 1
ATOM 1449 C C . GLU B 1 30 ? 1.917 -18.141 -10.422 1 98.19 30 GLU B C 1
ATOM 1451 O O . GLU B 1 30 ? 1.357 -17.156 -9.961 1 98.19 30 GLU B O 1
ATOM 1456 N N . LEU B 1 31 ? 2.57 -18.172 -11.586 1 98.62 31 LEU B N 1
ATOM 1457 C CA . LEU B 1 31 ? 2.697 -16.984 -12.422 1 98.62 31 LEU B CA 1
ATOM 1458 C C . LEU B 1 31 ? 1.368 -16.641 -13.086 1 98.62 31 LEU B C 1
ATOM 1460 O O . LEU B 1 31 ? 0.705 -17.516 -13.648 1 98.62 31 LEU B O 1
ATOM 1464 N N . VAL B 1 32 ? 1.033 -15.352 -13.047 1 98.81 32 VAL B N 1
ATOM 1465 C CA . VAL B 1 32 ? -0.248 -15.016 -13.656 1 98.81 32 VAL B CA 1
ATOM 1466 C C . VAL B 1 32 ? -0.046 -13.945 -14.727 1 98.81 32 VAL B C 1
ATOM 1468 O O . VAL B 1 32 ? -0.935 -13.695 -15.547 1 98.81 32 VAL B O 1
ATOM 1471 N N . TYR B 1 33 ? 1.011 -13.258 -14.758 1 98.81 33 TYR B N 1
ATOM 1472 C CA . TYR B 1 33 ? 1.269 -12.18 -15.703 1 98.81 33 TYR B CA 1
ATOM 1473 C C . TYR B 1 33 ? 2.766 -11.992 -15.922 1 98.81 33 TYR B C 1
ATOM 1475 O O . TYR B 1 33 ? 3.553 -12.094 -14.984 1 98.81 33 TYR B O 1
ATOM 1483 N N . ASP B 1 34 ? 3.219 -11.742 -17.141 1 98.69 34 ASP B N 1
ATOM 1484 C CA . ASP B 1 34 ? 4.598 -11.461 -17.531 1 98.69 34 ASP B CA 1
ATOM 1485 C C . ASP B 1 34 ? 4.645 -10.609 -18.797 1 98.69 34 ASP B C 1
ATOM 1487 O O . ASP B 1 34 ? 4.246 -11.062 -19.875 1 98.69 34 ASP B O 1
ATOM 1491 N N . ASP B 1 35 ? 5.199 -9.398 -18.609 1 98.12 35 ASP B N 1
ATOM 1492 C CA . ASP B 1 35 ? 5.262 -8.555 -19.797 1 98.12 35 ASP B CA 1
ATOM 1493 C C . ASP B 1 35 ? 6.707 -8.336 -20.25 1 98.12 35 ASP B C 1
ATOM 1495 O O . ASP B 1 35 ? 6.992 -7.406 -21.016 1 98.12 35 ASP B O 1
ATOM 1499 N N . GLY B 1 36 ? 7.547 -9.102 -19.781 1 98.44 36 GLY B N 1
ATOM 1500 C CA . GLY B 1 36 ? 8.961 -8.969 -20.078 1 98.44 36 GLY B CA 1
ATOM 1501 C C . GLY B 1 36 ? 9.727 -8.164 -19.047 1 98.44 36 GLY B C 1
ATOM 1502 O O . GLY B 1 36 ? 10.82 -8.555 -18.641 1 98.44 36 GLY B O 1
ATOM 1503 N N . ASP B 1 37 ? 9.148 -7.102 -18.531 1 98.69 37 ASP B N 1
ATOM 1504 C CA . ASP B 1 37 ? 9.789 -6.223 -17.562 1 98.69 37 ASP B CA 1
ATOM 1505 C C . ASP B 1 37 ? 9.227 -6.449 -16.156 1 98.69 37 ASP B C 1
ATOM 1507 O O . ASP B 1 37 ? 9.914 -6.211 -15.164 1 98.69 37 ASP B O 1
ATOM 1511 N N . HIS B 1 38 ? 7.996 -6.906 -16.062 1 98.88 38 HIS B N 1
ATOM 1512 C CA . HIS B 1 38 ? 7.293 -7.113 -14.805 1 98.88 38 HIS B CA 1
ATOM 1513 C C . HIS B 1 38 ? 6.645 -8.492 -14.758 1 98.88 38 HIS B C 1
ATOM 1515 O O . HIS B 1 38 ? 6.328 -9.07 -15.797 1 98.88 38 HIS B O 1
ATOM 1521 N N . VAL B 1 39 ? 6.488 -8.961 -13.508 1 98.88 39 VAL B N 1
ATOM 1522 C CA . VAL B 1 39 ? 5.805 -10.227 -13.281 1 98.88 39 VAL B CA 1
ATOM 1523 C C . VAL B 1 39 ? 4.77 -10.07 -12.172 1 98.88 39 VAL B C 1
ATOM 1525 O O . VAL B 1 39 ? 4.898 -9.195 -11.312 1 98.88 39 VAL B O 1
ATOM 1528 N N . ALA B 1 40 ? 3.752 -10.852 -12.266 1 98.94 40 ALA B N 1
ATOM 1529 C CA . ALA B 1 40 ? 2.764 -11.031 -11.203 1 98.94 40 ALA B CA 1
ATOM 1530 C C . ALA B 1 40 ? 2.553 -12.516 -10.891 1 98.94 40 ALA B C 1
ATOM 1532 O O . ALA B 1 40 ? 2.527 -13.344 -11.805 1 98.94 40 ALA B O 1
ATOM 1533 N N . PHE B 1 41 ? 2.422 -12.805 -9.664 1 98.94 41 PHE B N 1
ATOM 1534 C CA . PHE B 1 41 ? 2.295 -14.188 -9.227 1 98.94 41 PHE B CA 1
ATOM 1535 C C . PHE B 1 41 ? 1.524 -14.273 -7.914 1 98.94 41 PHE B C 1
ATOM 1537 O O . PHE B 1 41 ? 1.462 -13.297 -7.16 1 98.94 41 PHE B O 1
ATOM 1544 N N . LEU B 1 42 ? 0.919 -15.422 -7.668 1 98.75 42 LEU B N 1
ATOM 1545 C CA . LEU B 1 42 ? 0.132 -15.602 -6.453 1 98.75 42 LEU B CA 1
ATOM 1546 C C . LEU B 1 42 ? 1.032 -15.633 -5.219 1 98.75 42 LEU B C 1
ATOM 1548 O O . LEU B 1 42 ? 2.104 -16.25 -5.246 1 98.75 42 LEU B O 1
ATOM 1552 N N . ASP B 1 43 ? 0.605 -14.898 -4.211 1 97.69 43 ASP B N 1
ATOM 1553 C CA . ASP B 1 43 ? 1.283 -14.992 -2.92 1 97.69 43 ASP B CA 1
ATOM 1554 C C . ASP B 1 43 ? 1.296 -16.438 -2.408 1 97.69 43 ASP B C 1
ATOM 1556 O O . ASP B 1 43 ? 0.277 -17.125 -2.463 1 97.69 43 ASP B O 1
ATOM 1560 N N . ARG B 1 44 ? 2.344 -16.859 -1.905 1 93.06 44 ARG B N 1
ATOM 1561 C CA . ARG B 1 44 ? 2.502 -18.234 -1.443 1 93.06 44 ARG B CA 1
ATOM 1562 C C . ARG B 1 44 ? 1.731 -18.469 -0.148 1 93.06 44 ARG B C 1
ATOM 1564 O O . ARG B 1 44 ? 1.208 -19.562 0.081 1 93.06 44 ARG B O 1
ATOM 1571 N N . TRP B 1 45 ? 1.702 -17.469 0.67 1 93.19 45 TRP B N 1
ATOM 1572 C CA . TRP B 1 45 ? 1.032 -17.531 1.965 1 93.19 45 TRP B CA 1
ATOM 1573 C C . TRP B 1 45 ? -0.002 -16.422 2.098 1 93.19 45 TRP B C 1
ATOM 1575 O O . TRP B 1 45 ? 0.119 -15.555 2.965 1 93.19 45 TRP B O 1
ATOM 1585 N N . PRO B 1 46 ? -1.034 -16.531 1.327 1 97.31 46 PRO B N 1
ATOM 1586 C CA . PRO B 1 46 ? -2.002 -15.438 1.286 1 97.31 46 PRO B CA 1
ATOM 1587 C C . PRO B 1 46 ? -2.877 -15.375 2.537 1 97.31 46 PRO B C 1
ATOM 1589 O O . PRO B 1 46 ? -3.273 -16.422 3.068 1 97.31 46 PRO B O 1
ATOM 1592 N N . THR B 1 47 ? -3.141 -14.133 2.967 1 97.94 47 THR B N 1
ATOM 1593 C CA . THR B 1 47 ? -4.027 -13.914 4.105 1 97.94 47 THR B CA 1
ATOM 1594 C C . THR B 1 47 ? -5.453 -13.641 3.637 1 97.94 47 THR B C 1
ATOM 1596 O O . THR B 1 47 ? -6.387 -13.656 4.441 1 97.94 47 THR B O 1
ATOM 1599 N N . VAL B 1 48 ? -5.668 -13.297 2.371 1 98.44 48 VAL B N 1
ATOM 1600 C CA . VAL B 1 48 ? -6.961 -13.156 1.708 1 98.44 48 VAL B CA 1
ATOM 1601 C C . VAL B 1 48 ? -6.953 -13.922 0.387 1 98.44 48 VAL B C 1
ATOM 1603 O O . VAL B 1 48 ? -5.887 -14.18 -0.183 1 98.44 48 VAL B O 1
ATOM 1606 N N . PRO B 1 49 ? -8.102 -14.297 -0.117 1 97.88 49 PRO B N 1
ATOM 1607 C CA . PRO B 1 49 ? -8.141 -15.086 -1.349 1 97.88 49 PRO B CA 1
ATOM 1608 C C . PRO B 1 49 ? -7.57 -14.336 -2.549 1 97.88 49 PRO B C 1
ATOM 1610 O O . PRO B 1 49 ? -7.844 -13.148 -2.727 1 97.88 49 PRO B O 1
ATOM 1613 N N . GLY B 1 50 ? -6.754 -15.016 -3.307 1 98.19 50 GLY B N 1
ATOM 1614 C CA . GLY B 1 50 ? -6.316 -14.484 -4.59 1 98.19 50 GLY B CA 1
ATOM 1615 C C . GLY B 1 50 ? -5.316 -13.352 -4.457 1 98.19 50 GLY B C 1
ATOM 1616 O O . GLY B 1 50 ? -5.168 -12.539 -5.371 1 98.19 50 GLY B O 1
ATOM 1617 N N . LYS B 1 51 ? -4.707 -13.25 -3.27 1 98.81 51 LYS B N 1
ATOM 1618 C CA . LYS B 1 51 ? -3.686 -12.219 -3.102 1 98.81 51 LYS B CA 1
ATOM 1619 C C . LYS B 1 51 ? -2.537 -12.414 -4.086 1 98.81 51 LYS B C 1
ATOM 1621 O O . LYS B 1 51 ? -2.014 -13.523 -4.223 1 98.81 51 LYS B O 1
ATOM 1626 N N . VAL B 1 52 ? -2.137 -11.312 -4.762 1 98.94 52 VAL B N 1
ATOM 1627 C CA . VAL B 1 52 ? -1.139 -11.359 -5.824 1 98.94 52 VAL B CA 1
ATOM 1628 C C . VAL B 1 52 ? -0.002 -10.391 -5.504 1 98.94 52 VAL B C 1
ATOM 1630 O O . VAL B 1 52 ? -0.23 -9.32 -4.93 1 98.94 52 VAL B O 1
ATOM 1633 N N . LEU B 1 53 ? 1.201 -10.789 -5.91 1 98.88 53 LEU B N 1
ATOM 1634 C CA . LEU B 1 53 ? 2.359 -9.898 -5.887 1 98.88 53 LEU B CA 1
ATOM 1635 C C . LEU B 1 53 ? 2.74 -9.469 -7.297 1 98.88 53 LEU B C 1
ATOM 1637 O O . LEU B 1 53 ? 2.686 -10.266 -8.234 1 98.88 53 LEU B O 1
ATOM 1641 N N . VAL B 1 54 ? 3.041 -8.219 -7.465 1 98.94 54 VAL B N 1
ATOM 1642 C CA . VAL B 1 54 ? 3.574 -7.66 -8.703 1 98.94 54 VAL B CA 1
ATOM 1643 C C . VAL B 1 54 ? 4.969 -7.094 -8.461 1 98.94 54 VAL B C 1
ATOM 1645 O O . VAL B 1 54 ? 5.195 -6.395 -7.469 1 98.94 54 VAL B O 1
ATOM 1648 N N . ALA B 1 55 ? 5.949 -7.371 -9.375 1 98.94 55 ALA B N 1
ATOM 1649 C CA . ALA B 1 55 ? 7.309 -6.879 -9.188 1 98.94 55 ALA B CA 1
ATOM 1650 C C . ALA B 1 55 ? 8.008 -6.672 -10.523 1 98.94 55 ALA B C 1
ATOM 1652 O O . ALA B 1 55 ? 7.711 -7.367 -11.5 1 98.94 55 ALA B O 1
ATOM 1653 N N . PRO B 1 56 ? 8.883 -5.617 -10.586 1 98.88 56 PRO B N 1
ATOM 1654 C CA . PRO B 1 56 ? 9.836 -5.652 -11.695 1 98.88 56 PRO B CA 1
ATOM 1655 C C . PRO B 1 56 ? 10.727 -6.887 -11.672 1 98.88 56 PRO B C 1
ATOM 1657 O O . PRO B 1 56 ? 11.109 -7.359 -10.594 1 98.88 56 PRO B O 1
ATOM 1660 N N . LYS B 1 57 ? 11.039 -7.375 -12.836 1 98.75 57 LYS B N 1
ATOM 1661 C CA . LYS B 1 57 ? 11.984 -8.492 -12.875 1 98.75 57 LYS B CA 1
ATOM 1662 C C . LYS B 1 57 ? 13.375 -8.047 -12.453 1 98.75 57 LYS B C 1
ATOM 1664 O O . LYS B 1 57 ? 14.102 -8.805 -11.805 1 98.75 57 LYS B O 1
ATOM 1669 N N . ALA B 1 58 ? 13.742 -6.812 -12.883 1 98.44 58 ALA B N 1
ATOM 1670 C CA . ALA B 1 58 ? 15.008 -6.258 -12.414 1 98.44 58 ALA B CA 1
ATOM 1671 C C . ALA B 1 58 ? 14.984 -6.027 -10.906 1 98.44 58 ALA B C 1
ATOM 1673 O O . ALA B 1 58 ? 13.977 -5.566 -10.367 1 98.44 58 ALA B O 1
ATOM 1674 N N . HIS B 1 59 ? 16.125 -6.34 -10.219 1 98.5 59 HIS B N 1
ATOM 1675 C CA . HIS B 1 59 ? 16.219 -6.094 -8.781 1 98.5 59 HIS B CA 1
ATOM 1676 C C . HIS B 1 59 ? 16.375 -4.605 -8.492 1 98.5 59 HIS B C 1
ATOM 1678 O O . HIS B 1 59 ? 17.422 -4.016 -8.766 1 98.5 59 HIS B O 1
ATOM 1684 N N . VAL B 1 60 ? 15.328 -4.016 -7.953 1 98.25 60 VAL B N 1
ATOM 1685 C CA . VAL B 1 60 ? 15.352 -2.65 -7.441 1 98.25 60 VAL B CA 1
ATOM 1686 C C . VAL B 1 60 ? 14.758 -2.615 -6.035 1 98.25 60 VAL B C 1
ATOM 1688 O O . VAL B 1 60 ? 13.945 -3.467 -5.676 1 98.25 60 VAL B O 1
ATOM 1691 N N . GLU B 1 61 ? 15.156 -1.596 -5.293 1 98.25 61 GLU B N 1
ATOM 1692 C CA . GLU B 1 61 ? 14.867 -1.731 -3.867 1 98.25 61 GLU B CA 1
ATOM 1693 C C . GLU B 1 61 ? 14.023 -0.563 -3.361 1 98.25 61 GLU B C 1
ATOM 1695 O O . GLU B 1 61 ? 13.367 -0.667 -2.324 1 98.25 61 GLU B O 1
ATOM 1700 N N . HIS B 1 62 ? 14.117 0.579 -4.023 1 97.56 62 HIS B N 1
ATOM 1701 C CA . HIS B 1 62 ? 13.328 1.728 -3.588 1 97.56 62 HIS B CA 1
ATOM 1702 C C . HIS B 1 62 ? 12.172 1.999 -4.543 1 97.56 62 HIS B C 1
ATOM 1704 O O . HIS B 1 62 ? 12.383 2.189 -5.746 1 97.56 62 HIS B O 1
ATOM 1710 N N . VAL B 1 63 ? 10.961 2.109 -4.031 1 98.12 63 VAL B N 1
ATOM 1711 C CA . VAL B 1 63 ? 9.711 2.053 -4.781 1 98.12 63 VAL B CA 1
ATOM 1712 C C . VAL B 1 63 ? 9.555 3.312 -5.633 1 98.12 63 VAL B C 1
ATOM 1714 O O . VAL B 1 63 ? 8.875 3.297 -6.664 1 98.12 63 VAL B O 1
ATOM 1717 N N . VAL B 1 64 ? 10.195 4.441 -5.195 1 98.25 64 VAL B N 1
ATOM 1718 C CA . VAL B 1 64 ? 10.109 5.648 -6.016 1 98.25 64 VAL B CA 1
ATOM 1719 C C . VAL B 1 64 ? 11.516 6.094 -6.418 1 98.25 64 VAL B C 1
ATOM 1721 O O . VAL B 1 64 ? 11.773 6.352 -7.594 1 98.25 64 VAL B O 1
ATOM 1724 N N . GLY B 1 65 ? 12.453 5.957 -5.598 1 96.44 65 GLY B N 1
ATOM 1725 C CA . GLY B 1 65 ? 13.773 6.535 -5.801 1 96.44 65 GLY B CA 1
ATOM 1726 C C . GLY B 1 65 ? 14.617 5.766 -6.805 1 96.44 65 GLY B C 1
ATOM 1727 O O . GLY B 1 65 ? 15.531 6.324 -7.414 1 96.44 65 GLY B O 1
ATOM 1728 N N . ASP B 1 66 ? 14.375 4.508 -6.941 1 97.25 66 ASP B N 1
ATOM 1729 C CA . ASP B 1 66 ? 15.188 3.676 -7.824 1 97.25 66 ASP B CA 1
ATOM 1730 C C . ASP B 1 66 ? 14.555 3.561 -9.211 1 97.25 66 ASP B C 1
ATOM 1732 O O . ASP B 1 66 ? 15.078 2.867 -10.078 1 97.25 66 ASP B O 1
ATOM 1736 N N . LEU B 1 67 ? 13.406 4.141 -9.461 1 98.06 67 LEU B N 1
ATOM 1737 C CA . LEU B 1 67 ? 12.711 4.121 -10.742 1 98.06 67 LEU B CA 1
ATOM 1738 C C . LEU B 1 67 ? 12.547 5.531 -11.297 1 98.06 67 LEU B C 1
ATOM 1740 O O . LEU B 1 67 ? 12.195 6.457 -10.562 1 98.06 67 LEU B O 1
ATOM 1744 N N . ASP B 1 68 ? 12.875 5.664 -12.578 1 98.12 68 ASP B N 1
ATOM 1745 C CA . ASP B 1 68 ? 12.445 6.93 -13.164 1 98.12 68 ASP B CA 1
ATOM 1746 C C . ASP B 1 68 ? 10.922 6.969 -13.328 1 98.12 68 ASP B C 1
ATOM 1748 O O . ASP B 1 68 ? 10.242 5.98 -13.055 1 98.12 68 ASP B O 1
ATOM 1752 N N . GLU B 1 69 ? 10.422 8.148 -13.695 1 98.31 69 GLU B N 1
ATOM 1753 C CA . GLU B 1 69 ? 8.969 8.32 -13.727 1 98.31 69 GLU B CA 1
ATOM 1754 C C . GLU B 1 69 ? 8.32 7.32 -14.68 1 98.31 69 GLU B C 1
ATOM 1756 O O . GLU B 1 69 ? 7.281 6.734 -14.359 1 98.31 69 GLU B O 1
ATOM 1761 N N . GLY B 1 70 ? 8.898 7.168 -15.812 1 98.69 70 GLY B N 1
ATOM 1762 C CA . GLY B 1 70 ? 8.352 6.23 -16.781 1 98.69 70 GLY B CA 1
ATOM 1763 C C . GLY B 1 70 ? 8.289 4.805 -16.266 1 98.69 70 GLY B C 1
ATOM 1764 O O . GLY B 1 70 ? 7.27 4.129 -16.422 1 98.69 70 GLY B O 1
ATOM 1765 N N . ALA B 1 71 ? 9.375 4.305 -15.656 1 98.81 71 ALA B N 1
ATOM 1766 C CA . ALA B 1 71 ? 9.422 2.951 -15.117 1 98.81 71 ALA B CA 1
ATOM 1767 C C . ALA B 1 71 ? 8.422 2.781 -13.977 1 98.81 71 ALA B C 1
ATOM 1769 O O . ALA B 1 71 ? 7.766 1.745 -13.867 1 98.81 71 ALA B O 1
ATOM 1770 N N . TYR B 1 72 ? 8.328 3.83 -13.133 1 98.81 72 TYR B N 1
ATOM 1771 C CA . TYR B 1 72 ? 7.371 3.803 -12.039 1 98.81 72 TYR B CA 1
ATOM 1772 C C . TYR B 1 72 ? 5.945 3.688 -12.562 1 98.81 72 TYR B C 1
ATOM 1774 O O . TYR B 1 72 ? 5.176 2.84 -12.102 1 98.81 72 TYR B O 1
ATOM 1782 N N . LEU B 1 73 ? 5.621 4.527 -13.539 1 98.88 73 LEU B N 1
ATOM 1783 C CA . LEU B 1 73 ? 4.254 4.539 -14.047 1 98.88 73 LEU B CA 1
ATOM 1784 C C . LEU B 1 73 ? 3.953 3.262 -14.82 1 98.88 73 LEU B C 1
ATOM 1786 O O . LEU B 1 73 ? 2.82 2.771 -14.805 1 98.88 73 LEU B O 1
ATOM 1790 N N . ALA B 1 74 ? 4.938 2.682 -15.5 1 98.88 74 ALA B N 1
ATOM 1791 C CA . ALA B 1 74 ? 4.75 1.39 -16.156 1 98.88 74 ALA B CA 1
ATOM 1792 C C . ALA B 1 74 ? 4.43 0.299 -15.133 1 98.88 74 ALA B C 1
ATOM 1794 O O . ALA B 1 74 ? 3.535 -0.522 -15.359 1 98.88 74 ALA B O 1
ATOM 1795 N N . LEU B 1 75 ? 5.156 0.291 -14.086 1 98.88 75 LEU B N 1
ATOM 1796 C CA . LEU B 1 75 ? 4.902 -0.665 -13.016 1 98.88 75 LEU B CA 1
ATOM 1797 C C . LEU B 1 75 ? 3.5 -0.48 -12.445 1 98.88 75 LEU B C 1
ATOM 1799 O O . LEU B 1 75 ? 2.775 -1.456 -12.234 1 98.88 75 LEU B O 1
ATOM 1803 N N . MET B 1 76 ? 3.109 0.784 -12.234 1 98.88 76 MET B N 1
ATOM 1804 C CA . MET B 1 76 ? 1.803 1.057 -11.648 1 98.88 76 MET B CA 1
ATOM 1805 C C . MET B 1 76 ? 0.682 0.698 -12.617 1 98.88 76 MET B C 1
ATOM 1807 O O . MET B 1 76 ? -0.403 0.292 -12.195 1 98.88 76 MET B O 1
ATOM 1811 N N . ARG B 1 77 ? 0.939 0.792 -13.883 1 98.81 77 ARG B N 1
ATOM 1812 C CA . ARG B 1 77 ? -0.03 0.311 -14.867 1 98.81 77 ARG B CA 1
ATOM 1813 C C . ARG B 1 77 ? -0.25 -1.191 -14.727 1 98.81 77 ARG B C 1
ATOM 1815 O O . ARG B 1 77 ? -1.384 -1.668 -14.812 1 98.81 77 ARG B O 1
ATOM 1822 N N . VAL B 1 78 ? 0.804 -1.945 -14.531 1 98.88 78 VAL B N 1
ATOM 1823 C CA . VAL B 1 78 ? 0.695 -3.387 -14.336 1 98.88 78 VAL B CA 1
ATOM 1824 C C . VAL B 1 78 ? -0.066 -3.68 -13.047 1 98.88 78 VAL B C 1
ATOM 1826 O O . VAL B 1 78 ? -0.953 -4.535 -13.023 1 98.88 78 VAL B O 1
ATOM 1829 N N . VAL B 1 79 ? 0.245 -2.965 -11.977 1 98.94 79 VAL B N 1
ATOM 1830 C CA . VAL B 1 79 ? -0.454 -3.129 -10.703 1 98.94 79 VAL B CA 1
ATOM 1831 C C . VAL B 1 79 ? -1.954 -2.934 -10.906 1 98.94 79 VAL B C 1
ATOM 1833 O O . VAL B 1 79 ? -2.762 -3.738 -10.438 1 98.94 79 VAL B O 1
ATOM 1836 N N . ARG B 1 80 ? -2.299 -1.869 -11.641 1 98.88 80 ARG B N 1
ATOM 1837 C CA . ARG B 1 80 ? -3.705 -1.611 -11.93 1 98.88 80 ARG B CA 1
ATOM 1838 C C . ARG B 1 80 ? -4.328 -2.775 -12.695 1 98.88 80 ARG B C 1
ATOM 1840 O O . ARG B 1 80 ? -5.418 -3.24 -12.352 1 98.88 80 ARG B O 1
ATOM 1847 N N . THR B 1 81 ? -3.666 -3.197 -13.719 1 98.81 81 THR B N 1
ATOM 1848 C CA . THR B 1 81 ? -4.188 -4.25 -14.586 1 98.81 81 THR B CA 1
ATOM 1849 C C . THR B 1 81 ? -4.441 -5.527 -13.789 1 98.81 81 THR B C 1
ATOM 1851 O O . THR B 1 81 ? -5.512 -6.129 -13.898 1 98.81 81 THR B O 1
ATOM 1854 N N . VAL B 1 82 ? -3.502 -5.914 -12.992 1 98.94 82 VAL B N 1
ATOM 1855 C CA . VAL B 1 82 ? -3.617 -7.133 -12.195 1 98.94 82 VAL B CA 1
ATOM 1856 C C . VAL B 1 82 ? -4.699 -6.957 -11.133 1 98.94 82 VAL B C 1
ATOM 1858 O O . VAL B 1 82 ? -5.48 -7.875 -10.875 1 98.94 82 VAL B O 1
ATOM 1861 N N . ALA B 1 83 ? -4.762 -5.793 -10.531 1 98.94 83 ALA B N 1
ATOM 1862 C CA . ALA B 1 83 ? -5.777 -5.52 -9.516 1 98.94 83 ALA B CA 1
ATOM 1863 C C . ALA B 1 83 ? -7.184 -5.613 -10.109 1 98.94 83 ALA B C 1
ATOM 1865 O O . ALA B 1 83 ? -8.102 -6.129 -9.461 1 98.94 83 ALA B O 1
ATOM 1866 N N . LEU B 1 84 ? -7.336 -5.09 -11.266 1 98.88 84 LEU B N 1
ATOM 1867 C CA . LEU B 1 84 ? -8.633 -5.18 -11.93 1 98.88 84 LEU B CA 1
ATOM 1868 C C . LEU B 1 84 ? -9.023 -6.633 -12.172 1 98.88 84 LEU B C 1
ATOM 1870 O O . LEU B 1 84 ? -10.188 -7.004 -12.016 1 98.88 84 LEU B O 1
ATOM 1874 N N . ALA B 1 85 ? -8.062 -7.453 -12.594 1 98.88 85 ALA B N 1
ATOM 1875 C CA . ALA B 1 85 ? -8.336 -8.883 -12.766 1 98.88 85 ALA B CA 1
ATOM 1876 C C . ALA B 1 85 ? -8.781 -9.516 -11.453 1 98.88 85 ALA B C 1
ATOM 1878 O O . ALA B 1 85 ? -9.727 -10.305 -11.422 1 98.88 85 ALA B O 1
ATOM 1879 N N . VAL B 1 86 ? -8.109 -9.18 -10.359 1 98.88 86 VAL B N 1
ATOM 1880 C CA . VAL B 1 86 ? -8.477 -9.68 -9.047 1 98.88 86 VAL B CA 1
ATOM 1881 C C . VAL B 1 86 ? -9.914 -9.273 -8.711 1 98.88 86 VAL B C 1
ATOM 1883 O O . VAL B 1 86 ? -10.695 -10.094 -8.219 1 98.88 86 VAL B O 1
ATOM 1886 N N . GLU B 1 87 ? -10.273 -8.055 -9.031 1 98.62 87 GLU B N 1
ATOM 1887 C CA . GLU B 1 87 ? -11.633 -7.586 -8.766 1 98.62 87 GLU B CA 1
ATOM 1888 C C . GLU B 1 87 ? -12.656 -8.367 -9.586 1 98.62 87 GLU B C 1
ATOM 1890 O O . GLU B 1 87 ? -13.734 -8.703 -9.086 1 98.62 87 GLU B O 1
ATOM 1895 N N . ARG B 1 88 ? -12.305 -8.602 -10.75 1 98.44 88 ARG B N 1
ATOM 1896 C CA . ARG B 1 88 ? -13.234 -9.312 -11.617 1 98.44 88 ARG B CA 1
ATOM 1897 C C . ARG B 1 88 ? -13.438 -10.75 -11.148 1 98.44 88 ARG B C 1
ATOM 1899 O O . ARG B 1 88 ? -14.539 -11.297 -11.266 1 98.44 88 ARG B O 1
ATOM 1906 N N . VAL B 1 89 ? -12.391 -11.367 -10.641 1 98.69 89 VAL B N 1
ATOM 1907 C CA . VAL B 1 89 ? -12.438 -12.773 -10.25 1 98.69 89 VAL B CA 1
ATOM 1908 C C . VAL B 1 89 ? -13.086 -12.898 -8.867 1 98.69 89 VAL B C 1
ATOM 1910 O O . VAL B 1 89 ? -13.859 -13.828 -8.625 1 98.69 89 VAL B O 1
ATOM 1913 N N . LEU B 1 90 ? -12.828 -11.922 -7.938 1 98.62 90 LEU B N 1
ATOM 1914 C CA . LEU B 1 90 ? -13.133 -12.188 -6.535 1 98.62 90 LEU B CA 1
ATOM 1915 C C . LEU B 1 90 ? -14.203 -11.234 -6.016 1 98.62 90 LEU B C 1
ATOM 1917 O O . LEU B 1 90 ? -14.766 -11.445 -4.941 1 98.62 90 LEU B O 1
ATOM 1921 N N . SER B 1 91 ? -14.477 -10.109 -6.711 1 98.25 91 SER B N 1
ATOM 1922 C CA . SER B 1 91 ? -15.453 -9.102 -6.312 1 98.25 91 SER B CA 1
ATOM 1923 C C . SER B 1 91 ? -15.273 -8.711 -4.848 1 98.25 91 SER B C 1
ATOM 1925 O O . SER B 1 91 ? -16.234 -8.75 -4.07 1 98.25 91 SER B O 1
ATOM 1927 N N . PRO B 1 92 ? -14.102 -8.258 -4.543 1 98.5 92 PRO B N 1
ATOM 1928 C CA . PRO B 1 92 ? -13.867 -7.879 -3.148 1 98.5 92 PRO B CA 1
ATOM 1929 C C . PRO B 1 92 ? -14.648 -6.633 -2.738 1 98.5 92 PRO B C 1
ATOM 1931 O O . PRO B 1 92 ? -15.07 -5.852 -3.598 1 98.5 92 PRO B O 1
ATOM 1934 N N . GLU B 1 93 ? -14.852 -6.461 -1.412 1 97.94 93 GLU B N 1
ATOM 1935 C CA . GLU B 1 93 ? -15.477 -5.234 -0.917 1 97.94 93 GLU B CA 1
ATOM 1936 C C . GLU B 1 93 ? -14.539 -4.039 -1.084 1 97.94 93 GLU B C 1
ATOM 1938 O O . GLU B 1 93 ? -15 -2.912 -1.286 1 97.94 93 GLU B O 1
ATOM 1943 N N . ARG B 1 94 ? -13.258 -4.285 -0.989 1 98.56 94 ARG B N 1
ATOM 1944 C CA . ARG B 1 94 ? -12.234 -3.254 -1.155 1 98.56 94 ARG B CA 1
ATOM 1945 C C . ARG B 1 94 ? -10.914 -3.859 -1.615 1 98.56 94 ARG B C 1
ATOM 1947 O O . ARG B 1 94 ? -10.531 -4.945 -1.169 1 98.56 94 ARG B O 1
ATOM 1954 N N . THR B 1 95 ? -10.25 -3.213 -2.523 1 98.75 95 THR B N 1
ATOM 1955 C CA . THR B 1 95 ? -8.93 -3.635 -2.979 1 98.75 95 THR B CA 1
ATOM 1956 C C . THR B 1 95 ? -7.84 -2.842 -2.27 1 98.75 95 THR B C 1
ATOM 1958 O O . THR B 1 95 ? -7.879 -1.611 -2.234 1 98.75 95 THR B O 1
ATOM 1961 N N . TYR B 1 96 ? -6.898 -3.549 -1.63 1 98.88 96 TYR B N 1
ATOM 1962 C CA . TYR B 1 96 ? -5.727 -2.945 -1.009 1 98.88 96 TYR B CA 1
ATOM 1963 C C . TYR B 1 96 ? -4.516 -3.037 -1.929 1 98.88 96 TYR B C 1
ATOM 1965 O O . TYR B 1 96 ? -4.266 -4.082 -2.537 1 98.88 96 TYR B O 1
ATOM 1973 N N . LEU B 1 97 ? -3.795 -1.979 -2.096 1 98.94 97 LEU B N 1
ATOM 1974 C CA . LEU B 1 97 ? -2.498 -1.925 -2.764 1 98.94 97 LEU B CA 1
ATOM 1975 C C . LEU B 1 97 ? -1.413 -1.449 -1.803 1 98.94 97 LEU B C 1
ATOM 1977 O O . LEU B 1 97 ? -1.579 -0.431 -1.127 1 98.94 97 LEU B O 1
ATOM 1981 N N . LEU B 1 98 ? -0.323 -2.201 -1.653 1 98.81 98 LEU B N 1
ATOM 1982 C CA . LEU B 1 98 ? 0.71 -1.727 -0.739 1 98.81 98 LEU B CA 1
ATOM 1983 C C . LEU B 1 98 ? 2.084 -2.232 -1.162 1 98.81 98 LEU B C 1
ATOM 1985 O O . LEU B 1 98 ? 2.211 -3.35 -1.666 1 98.81 98 LEU B O 1
ATOM 1989 N N . SER B 1 99 ? 3.07 -1.497 -1.119 1 98.81 99 SER B N 1
ATOM 1990 C CA . SER B 1 99 ? 4.492 -1.821 -1.187 1 98.81 99 SER B CA 1
ATOM 1991 C C . SER B 1 99 ? 5.203 -1.465 0.115 1 98.81 99 SER B C 1
ATOM 1993 O O . SER B 1 99 ? 5.23 -0.299 0.514 1 98.81 99 SER B O 1
ATOM 1995 N N . LEU B 1 100 ? 5.711 -2.449 0.795 1 98.12 100 LEU B N 1
ATOM 1996 C CA . LEU B 1 100 ? 6.445 -2.316 2.047 1 98.12 100 LEU B CA 1
ATOM 1997 C C . LEU B 1 100 ? 7.891 -2.777 1.881 1 98.12 100 LEU B C 1
ATOM 1999 O O . LEU B 1 100 ? 8.594 -2.32 0.975 1 98.12 100 LEU B O 1
ATOM 2003 N N . GLY B 1 101 ? 8.422 -3.631 2.787 1 96.25 101 GLY B N 1
ATOM 2004 C CA . GLY B 1 101 ? 9.781 -4.145 2.738 1 96.25 101 GLY B CA 1
ATOM 2005 C C . GLY B 1 101 ? 10.742 -3.379 3.633 1 96.25 101 GLY B C 1
ATOM 2006 O O . GLY B 1 101 ? 10.312 -2.605 4.492 1 96.25 101 GLY B O 1
ATOM 2007 N N . SER B 1 102 ? 11.945 -3.719 3.57 1 95.94 102 SER B N 1
ATOM 2008 C CA . SER B 1 102 ? 13 -3.057 4.324 1 95.94 102 SER B CA 1
ATOM 2009 C C . SER B 1 102 ? 14.383 -3.422 3.775 1 95.94 102 SER B C 1
ATOM 2011 O O . SER B 1 102 ? 14.516 -4.383 3.018 1 95.94 102 SER B O 1
ATOM 2013 N N . GLN B 1 103 ? 15.336 -2.623 4.141 1 96.19 103 GLN B N 1
ATOM 2014 C CA . GLN B 1 103 ? 16.719 -2.938 3.789 1 96.19 103 GLN B CA 1
ATOM 2015 C C . GLN B 1 103 ? 17.25 -4.094 4.629 1 96.19 103 GLN B C 1
ATOM 2017 O O . GLN B 1 103 ? 18.297 -4.656 4.328 1 96.19 103 GLN B O 1
ATOM 2022 N N . GLN B 1 104 ? 16.484 -4.52 5.609 1 96.56 104 GLN B N 1
ATOM 2023 C CA . GLN B 1 104 ? 16.891 -5.613 6.488 1 96.56 104 GLN B CA 1
ATOM 2024 C C . GLN B 1 104 ? 16.219 -6.922 6.07 1 96.56 104 GLN B C 1
ATOM 2026 O O . GLN B 1 104 ? 16.484 -7.977 6.652 1 96.56 104 GLN B O 1
ATOM 2031 N N . GLY B 1 105 ? 15.312 -6.902 5.059 1 95.5 105 GLY B N 1
ATOM 2032 C CA . GLY B 1 105 ? 14.547 -8.023 4.551 1 95.5 105 GLY B CA 1
ATOM 2033 C C . GLY B 1 105 ? 13.586 -7.641 3.439 1 95.5 105 GLY B C 1
ATOM 2034 O O . GLY B 1 105 ? 13.008 -6.555 3.467 1 95.5 105 GLY B O 1
ATOM 2035 N N . ASN B 1 106 ? 13.414 -8.602 2.473 1 95.88 106 ASN B N 1
ATOM 2036 C CA . ASN B 1 106 ? 12.531 -8.336 1.347 1 95.88 106 ASN B CA 1
ATOM 2037 C C . ASN B 1 106 ? 12.883 -7.02 0.654 1 95.88 106 ASN B C 1
ATOM 2039 O O . ASN B 1 106 ? 12.023 -6.164 0.462 1 95.88 106 ASN B O 1
ATOM 2043 N N . ARG B 1 107 ? 14.141 -6.914 0.19 1 97.88 107 ARG B N 1
ATOM 2044 C CA . ARG B 1 107 ? 14.688 -5.672 -0.34 1 97.88 107 ARG B CA 1
ATOM 2045 C C . ARG B 1 107 ? 14.156 -5.387 -1.739 1 97.88 107 ARG B C 1
ATOM 2047 O O . ARG B 1 107 ? 14.055 -4.227 -2.148 1 97.88 107 ARG B O 1
ATOM 2054 N N . HIS B 1 108 ? 13.758 -6.398 -2.49 1 98.69 108 HIS B N 1
ATOM 2055 C CA . HIS B 1 108 ? 13.242 -6.273 -3.848 1 98.69 108 HIS B CA 1
ATOM 2056 C C . HIS B 1 108 ? 11.828 -5.719 -3.85 1 98.69 108 HIS B C 1
ATOM 2058 O O . HIS B 1 108 ? 10.914 -6.328 -3.291 1 98.69 108 HIS B O 1
ATOM 2064 N N . ILE B 1 109 ? 11.664 -4.562 -4.477 1 98.44 109 ILE B N 1
ATOM 2065 C CA . ILE B 1 109 ? 10.352 -3.938 -4.41 1 98.44 109 ILE B CA 1
ATOM 2066 C C . ILE B 1 109 ? 9.305 -4.875 -5.016 1 98.44 109 ILE B C 1
ATOM 2068 O O . ILE B 1 109 ? 9.578 -5.57 -5.996 1 98.44 109 ILE B O 1
ATOM 2072 N N . HIS B 1 110 ? 8.195 -4.957 -4.391 1 98.81 110 HIS B N 1
ATOM 2073 C CA . HIS B 1 110 ? 7.016 -5.656 -4.879 1 98.81 110 HIS B CA 1
ATOM 2074 C C . HIS B 1 110 ? 5.738 -5.055 -4.293 1 98.81 110 HIS B C 1
ATOM 2076 O O . HIS B 1 110 ? 5.77 -4.449 -3.221 1 98.81 110 HIS B O 1
ATOM 2082 N N . TRP B 1 111 ? 4.734 -5.176 -5.066 1 98.94 111 TRP B N 1
ATOM 2083 C CA . TRP B 1 111 ? 3.414 -4.688 -4.676 1 98.94 111 TRP B CA 1
ATOM 2084 C C . TRP B 1 111 ? 2.49 -5.848 -4.312 1 98.94 111 TRP B C 1
ATOM 2086 O O . TRP B 1 111 ? 2.475 -6.871 -4.996 1 98.94 111 TRP B O 1
ATOM 2096 N N . HIS B 1 112 ? 1.803 -5.656 -3.201 1 98.94 112 HIS B N 1
ATOM 2097 C CA . HIS B 1 112 ? 0.731 -6.562 -2.807 1 98.94 112 HIS B CA 1
ATOM 2098 C C . HIS B 1 112 ? -0.618 -6.086 -3.332 1 98.94 112 HIS B C 1
ATOM 2100 O O . HIS B 1 112 ? -0.998 -4.93 -3.119 1 98.94 112 HIS B O 1
ATOM 2106 N N . ILE B 1 113 ? -1.27 -6.926 -3.992 1 98.94 113 ILE B N 1
ATOM 2107 C CA . ILE B 1 113 ? -2.67 -6.738 -4.352 1 98.94 113 ILE B CA 1
ATOM 2108 C C . ILE B 1 113 ? -3.543 -7.688 -3.533 1 98.94 113 ILE B C 1
ATOM 2110 O O . ILE B 1 113 ? -3.516 -8.898 -3.746 1 98.94 113 ILE B O 1
ATOM 2114 N N . ALA B 1 114 ? -4.32 -7.117 -2.611 1 98.88 114 ALA B N 1
ATOM 2115 C CA . ALA B 1 114 ? -5.145 -7.898 -1.694 1 98.88 114 ALA B CA 1
ATOM 2116 C C . ALA B 1 114 ? -6.598 -7.43 -1.728 1 98.88 114 ALA B C 1
ATOM 2118 O O . ALA B 1 114 ? -6.887 -6.266 -1.438 1 98.88 114 ALA B O 1
ATOM 2119 N N . GLY B 1 115 ? -7.488 -8.297 -2.111 1 98.75 115 GLY B N 1
ATOM 2120 C CA . GLY B 1 115 ? -8.906 -7.992 -2.082 1 98.75 115 GLY B CA 1
ATOM 2121 C C . GLY B 1 115 ? -9.578 -8.391 -0.78 1 98.75 115 GLY B C 1
ATOM 2122 O O . GLY B 1 115 ? -9.68 -9.578 -0.469 1 98.75 115 GLY B O 1
ATOM 2123 N N . LEU B 1 116 ? -10.031 -7.441 -0.036 1 98.75 116 LEU B N 1
ATOM 2124 C CA . LEU B 1 116 ? -10.773 -7.707 1.192 1 98.75 116 LEU B CA 1
ATOM 2125 C C . LEU B 1 116 ? -12.133 -8.328 0.885 1 98.75 116 LEU B C 1
ATOM 2127 O O . LEU B 1 116 ? -12.961 -7.715 0.212 1 98.75 116 LEU B O 1
ATOM 2131 N N . PRO B 1 117 ? -12.375 -9.539 1.369 1 98.38 117 PRO B N 1
ATOM 2132 C CA . PRO B 1 117 ? -13.68 -10.156 1.096 1 98.38 117 PRO B CA 1
ATOM 2133 C C . PRO B 1 117 ? -14.836 -9.383 1.72 1 98.38 117 PRO B C 1
ATOM 2135 O O . PRO B 1 117 ? -14.664 -8.727 2.75 1 98.38 117 PRO B O 1
ATOM 2138 N N . PRO B 1 118 ? -16.047 -9.492 1.067 1 98 118 PRO B N 1
ATOM 2139 C CA . PRO B 1 118 ? -17.219 -8.898 1.695 1 98 118 PRO B CA 1
ATOM 2140 C C . PRO B 1 118 ? -17.562 -9.547 3.037 1 98 118 PRO B C 1
ATOM 2142 O O . PRO B 1 118 ? -17.312 -10.734 3.23 1 98 118 PRO B O 1
ATOM 2145 N N . GLY B 1 119 ? -18.016 -8.781 3.92 1 97.56 119 GLY B N 1
ATOM 2146 C CA . GLY B 1 119 ? -18.578 -9.312 5.152 1 97.56 119 GLY B CA 1
ATOM 2147 C C . GLY B 1 119 ? -17.562 -9.398 6.281 1 97.56 119 GLY B C 1
ATOM 2148 O O . GLY B 1 119 ? -17.922 -9.734 7.414 1 97.56 119 GLY B O 1
ATOM 2149 N N . VAL B 1 120 ? -16.359 -9.109 6.031 1 98.12 120 VAL B N 1
ATOM 2150 C CA . VAL B 1 120 ? -15.359 -9.117 7.094 1 98.12 120 VAL B CA 1
ATOM 2151 C C . VAL B 1 120 ? -15.672 -8.008 8.102 1 98.12 120 VAL B C 1
ATOM 2153 O O . VAL B 1 120 ? -15.852 -6.848 7.723 1 98.12 120 VAL B O 1
ATOM 2156 N N . PRO B 1 121 ? -15.75 -8.344 9.383 1 97.81 121 PRO B N 1
ATOM 2157 C CA . PRO B 1 121 ? -16 -7.301 10.383 1 97.81 121 PRO B CA 1
ATOM 2158 C C . PRO B 1 121 ? -14.938 -6.203 10.359 1 97.81 121 PRO B C 1
ATOM 2160 O O . PRO B 1 121 ? -13.758 -6.477 10.117 1 97.81 121 PRO B O 1
ATOM 2163 N N . TYR B 1 122 ? -15.32 -5.012 10.734 1 96.69 122 TYR B N 1
ATOM 2164 C CA . TYR B 1 122 ? -14.469 -3.834 10.594 1 96.69 122 TYR B CA 1
ATOM 2165 C C . TYR B 1 122 ? -13.156 -4.012 11.359 1 96.69 122 TYR B C 1
ATOM 2167 O O . TYR B 1 122 ? -12.086 -3.668 10.852 1 96.69 122 TYR B O 1
ATOM 2175 N N . ASP B 1 123 ? -13.242 -4.562 12.531 1 95.25 123 ASP B N 1
ATOM 2176 C CA . ASP B 1 123 ? -12.07 -4.676 13.391 1 95.25 123 ASP B CA 1
ATOM 2177 C C . ASP B 1 123 ? -11.125 -5.758 12.883 1 95.25 123 ASP B C 1
ATOM 2179 O O . ASP B 1 123 ? -10.016 -5.922 13.406 1 95.25 123 ASP B O 1
ATOM 2183 N N . ARG B 1 124 ? -11.531 -6.48 11.844 1 97.81 124 ARG B N 1
ATOM 2184 C CA . ARG B 1 124 ? -10.703 -7.527 11.258 1 97.81 124 ARG B CA 1
ATOM 2185 C C . ARG B 1 124 ? -10.289 -7.164 9.836 1 97.81 124 ARG B C 1
ATOM 2187 O O . ARG B 1 124 ? -9.875 -8.031 9.062 1 97.81 124 ARG B O 1
ATOM 2194 N N . GLN B 1 125 ? -10.398 -5.914 9.469 1 98 125 GLN B N 1
ATOM 2195 C CA . GLN B 1 125 ? -10.047 -5.43 8.133 1 98 125 GLN B CA 1
ATOM 2196 C C . GLN B 1 125 ? -8.688 -4.75 8.141 1 98 125 GLN B C 1
ATOM 2198 O O . GLN B 1 125 ? -7.988 -4.746 9.156 1 98 125 GLN B O 1
ATOM 2203 N N . GLN B 1 126 ? -8.281 -4.215 6.996 1 97.12 126 GLN B N 1
ATOM 2204 C CA . GLN B 1 126 ? -7.066 -3.426 6.816 1 97.12 126 GLN B CA 1
ATOM 2205 C C . GLN B 1 126 ? -5.836 -4.195 7.285 1 97.12 126 GLN B C 1
ATOM 2207 O O . GLN B 1 126 ? -5.551 -5.285 6.785 1 97.12 126 GLN B O 1
ATOM 2212 N N . PHE B 1 127 ? -5.094 -3.727 8.242 1 97.5 127 PHE B N 1
ATOM 2213 C CA . PHE B 1 127 ? -3.861 -4.398 8.641 1 97.5 127 PHE B CA 1
ATOM 2214 C C . PHE B 1 127 ? -4.16 -5.789 9.188 1 97.5 127 PHE B C 1
ATOM 2216 O O . PHE B 1 127 ? -3.432 -6.742 8.906 1 97.5 127 PHE B O 1
ATOM 2223 N N . HIS B 1 128 ? -5.223 -5.906 9.945 1 97.38 128 HIS B N 1
ATOM 2224 C CA . HIS B 1 128 ? -5.566 -7.199 10.523 1 97.38 128 HIS B CA 1
ATOM 2225 C C . HIS B 1 128 ? -5.703 -8.266 9.445 1 97.38 128 HIS B C 1
ATOM 2227 O O . HIS B 1 128 ? -5.156 -9.367 9.586 1 97.38 128 HIS B O 1
ATOM 2233 N N . ALA B 1 129 ? -6.34 -7.941 8.383 1 98.25 129 ALA B N 1
ATOM 2234 C CA . ALA B 1 129 ? -6.625 -8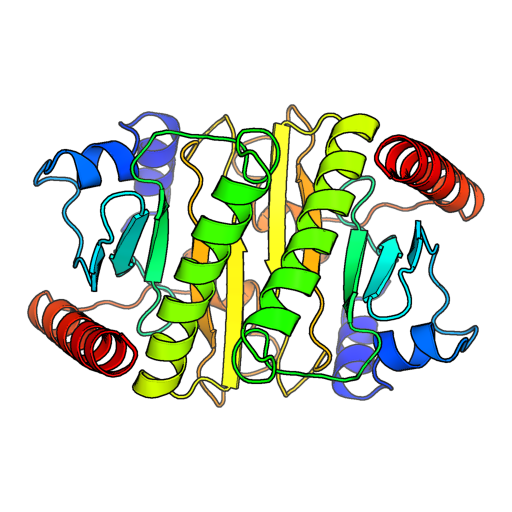.898 7.316 1 98.25 129 ALA B CA 1
ATOM 2235 C C . ALA B 1 129 ? -5.352 -9.273 6.562 1 98.25 129 ALA B C 1
ATOM 2237 O O . ALA B 1 129 ? -5.312 -10.297 5.875 1 98.25 129 ALA B O 1
ATOM 2238 N N . LEU B 1 130 ? -4.336 -8.43 6.691 1 98.25 130 LEU B N 1
ATOM 2239 C CA . LEU B 1 130 ? -3.133 -8.602 5.883 1 98.25 130 LEU B CA 1
ATOM 2240 C C . LEU B 1 130 ? -2.043 -9.312 6.676 1 98.25 130 LEU B C 1
ATOM 2242 O O . LEU B 1 130 ? -1.042 -9.758 6.105 1 98.25 130 LEU B O 1
ATOM 2246 N N . MET B 1 131 ? -2.195 -9.469 7.945 1 96.88 131 MET B N 1
ATOM 2247 C CA . MET B 1 131 ? -1.15 -10.008 8.812 1 96.88 131 MET B CA 1
ATOM 2248 C C . MET B 1 131 ? -1.241 -11.523 8.891 1 96.88 131 MET B C 1
ATOM 2250 O O . MET B 1 131 ? -2.271 -12.07 9.297 1 96.88 131 MET B O 1
ATOM 2254 N N . ALA B 1 132 ? -0.128 -12.18 8.625 1 95.12 132 ALA B N 1
ATOM 2255 C CA . ALA B 1 132 ? -0.065 -13.641 8.648 1 95.12 132 ALA B CA 1
ATOM 2256 C C . ALA B 1 132 ? -0.38 -14.18 10.039 1 95.12 132 ALA B C 1
ATOM 2258 O O . ALA B 1 132 ? -0.943 -15.266 10.18 1 95.12 132 ALA B O 1
ATOM 2259 N N . GLU B 1 133 ? -0.066 -13.375 11.109 1 93.44 133 GLU B N 1
ATOM 2260 C CA . GLU B 1 133 ? -0.316 -13.773 12.492 1 93.44 133 GLU B CA 1
ATOM 2261 C C . GLU B 1 133 ? -1.804 -14 12.734 1 93.44 133 GLU B C 1
ATOM 2263 O O . GLU B 1 133 ? -2.18 -14.703 13.68 1 93.44 133 GLU B O 1
ATOM 2268 N N . ASN B 1 134 ? -2.621 -13.406 11.875 1 96 134 ASN B N 1
ATOM 2269 C CA . ASN B 1 134 ? -4.062 -13.547 12.047 1 96 134 ASN B CA 1
ATOM 2270 C C . ASN B 1 134 ? -4.629 -14.656 11.172 1 96 134 ASN B C 1
ATOM 2272 O O . ASN B 1 134 ? -5.828 -14.938 11.211 1 96 134 ASN B O 1
ATOM 2276 N N . GLY B 1 135 ? -3.762 -15.305 10.359 1 94.38 135 GLY B N 1
ATOM 2277 C CA . GLY B 1 135 ? -4.191 -16.453 9.57 1 94.38 135 GLY B CA 1
ATOM 2278 C C . GLY B 1 135 ? -3.652 -16.438 8.148 1 94.38 135 GLY B C 1
ATOM 2279 O O . GLY B 1 135 ? -3.549 -15.375 7.535 1 94.38 135 GLY B O 1
ATOM 2280 N N . VAL B 1 136 ? -3.328 -17.594 7.641 1 96.25 136 VAL B N 1
ATOM 2281 C CA . VAL B 1 136 ? -2.92 -17.828 6.258 1 96.25 136 VAL B CA 1
ATOM 2282 C C . VAL B 1 136 ? -3.807 -18.891 5.617 1 96.25 136 VAL B C 1
ATOM 2284 O O . VAL B 1 136 ? -4.133 -19.891 6.254 1 96.25 136 VAL B O 1
ATOM 2287 N N . LEU B 1 137 ? -4.203 -18.609 4.43 1 96.12 137 LEU B N 1
ATOM 2288 C CA . LEU B 1 137 ? -5.055 -19.562 3.719 1 96.12 137 LEU B CA 1
ATOM 2289 C C . LEU B 1 137 ? -4.234 -20.734 3.199 1 96.12 137 LEU B C 1
ATOM 2291 O O . LEU B 1 137 ? -3.137 -20.547 2.668 1 96.12 137 LEU B O 1
ATOM 2295 N N . ALA B 1 138 ? -4.797 -21.922 3.404 1 93.25 138 ALA B N 1
ATOM 2296 C CA . ALA B 1 138 ? -4.152 -23.141 2.916 1 93.25 138 ALA B CA 1
ATOM 2297 C C . ALA B 1 138 ? -4.723 -23.547 1.565 1 93.25 138 ALA B C 1
ATOM 2299 O O . ALA B 1 138 ? -5.859 -24.031 1.486 1 93.25 138 ALA B O 1
ATOM 2300 N N . TYR B 1 139 ? -4.039 -23.297 0.546 1 93.88 139 TYR B N 1
ATOM 2301 C CA . TYR B 1 139 ? -4.449 -23.703 -0.794 1 93.88 139 TYR B CA 1
ATOM 2302 C C . TYR B 1 139 ? -3.609 -24.875 -1.293 1 93.88 139 TYR B C 1
ATOM 2304 O O . TYR B 1 139 ? -2.383 -24.859 -1.161 1 93.88 139 TYR B O 1
ATOM 2312 N N . SER B 1 140 ? -4.316 -25.891 -1.859 1 94.69 140 SER B N 1
ATOM 2313 C CA . SER B 1 140 ? -3.6 -26.953 -2.566 1 94.69 140 SER B CA 1
ATOM 2314 C C . SER B 1 140 ? -2.992 -26.422 -3.865 1 94.69 140 SER B C 1
ATOM 2316 O O . SER B 1 140 ? -3.367 -25.359 -4.348 1 94.69 140 SER B O 1
ATOM 2318 N N . PRO B 1 141 ? -2.023 -27.156 -4.348 1 95.06 141 PRO B N 1
ATOM 2319 C CA . PRO B 1 141 ? -1.484 -26.781 -5.652 1 95.06 141 PRO B CA 1
ATOM 2320 C C . PRO B 1 141 ? -2.566 -26.656 -6.723 1 95.06 141 PRO B C 1
ATOM 2322 O O . PRO B 1 141 ? -2.498 -25.766 -7.578 1 95.06 141 PRO B O 1
ATOM 2325 N N . GLU B 1 142 ? -3.504 -27.516 -6.582 1 97 142 GLU B N 1
ATOM 2326 C CA . GLU B 1 142 ? -4.594 -27.484 -7.555 1 97 142 GLU B CA 1
ATOM 2327 C C . GLU B 1 142 ? -5.426 -26.219 -7.402 1 97 142 GLU B C 1
ATOM 2329 O O . GLU B 1 142 ? -5.84 -25.609 -8.391 1 97 142 GLU B O 1
ATOM 2334 N N . GLN B 1 143 ? -5.695 -25.812 -6.203 1 96.94 143 GLN B N 1
ATOM 2335 C CA . GLN B 1 143 ? -6.453 -24.594 -5.938 1 96.94 143 GLN B CA 1
ATOM 2336 C C . GLN B 1 143 ? -5.684 -23.359 -6.395 1 96.94 143 GLN B C 1
ATOM 2338 O O . GLN B 1 143 ? -6.273 -22.422 -6.941 1 96.94 143 GLN B O 1
ATOM 2343 N N . GLN B 1 144 ? -4.406 -23.391 -6.184 1 97 144 GLN B N 1
ATOM 2344 C CA . GLN B 1 144 ? -3.568 -22.297 -6.656 1 97 144 GLN B CA 1
ATOM 2345 C C . GLN B 1 144 ? -3.578 -22.203 -8.18 1 97 144 GLN B C 1
ATOM 2347 O O . GLN B 1 144 ? -3.709 -21.125 -8.742 1 97 144 GLN B O 1
ATOM 2352 N N . ALA B 1 145 ? -3.447 -23.328 -8.742 1 98 145 ALA B N 1
ATOM 2353 C CA . ALA B 1 145 ? -3.453 -23.375 -10.203 1 98 145 ALA B CA 1
ATOM 2354 C C . ALA B 1 145 ? -4.785 -22.875 -10.766 1 98 145 ALA B C 1
ATOM 2356 O O . ALA B 1 145 ? -4.824 -22.188 -11.781 1 98 145 ALA B O 1
ATOM 2357 N N . ALA B 1 146 ? -5.855 -23.266 -10.125 1 98.56 146 ALA B N 1
ATOM 2358 C CA . ALA B 1 146 ? -7.184 -22.844 -10.57 1 98.56 146 ALA B CA 1
ATOM 2359 C C . ALA B 1 146 ? -7.352 -21.328 -10.453 1 98.56 146 ALA B C 1
ATOM 2361 O O . ALA B 1 146 ? -7.898 -20.688 -11.359 1 98.56 146 ALA B O 1
ATOM 2362 N N . MET B 1 147 ? -6.957 -20.781 -9.336 1 98.5 147 MET B N 1
ATOM 2363 C CA . MET B 1 147 ? -7 -19.328 -9.156 1 98.5 147 MET B CA 1
ATOM 2364 C C . MET B 1 147 ? -6.137 -18.625 -10.195 1 98.5 147 MET B C 1
ATOM 2366 O O . MET B 1 147 ? -6.566 -17.641 -10.805 1 98.5 147 MET B O 1
ATOM 2370 N N . GLY B 1 148 ? -4.914 -19.141 -10.406 1 98.81 148 GLY B N 1
ATOM 2371 C CA . GLY B 1 148 ? -4.039 -18.594 -11.43 1 98.81 148 GLY B CA 1
ATOM 2372 C C . GLY B 1 148 ? -4.664 -18.594 -12.812 1 98.81 148 GLY B C 1
ATOM 2373 O O . GLY B 1 148 ? -4.547 -17.625 -13.555 1 98.81 148 GLY B O 1
ATOM 2374 N N . ALA B 1 149 ? -5.312 -19.672 -13.109 1 98.81 149 ALA B N 1
ATOM 2375 C CA . ALA B 1 149 ? -5.949 -19.812 -14.414 1 98.81 149 ALA B CA 1
ATOM 2376 C C . ALA B 1 149 ? -7.055 -18.766 -14.594 1 98.81 149 ALA B C 1
ATOM 2378 O O . ALA B 1 149 ? -7.195 -18.188 -15.672 1 98.81 149 ALA B O 1
ATOM 2379 N N . ARG B 1 150 ? -7.836 -18.578 -13.562 1 98.81 150 ARG B N 1
ATOM 2380 C CA . ARG B 1 150 ? -8.898 -17.578 -13.625 1 98.81 150 ARG B CA 1
ATOM 2381 C C . ARG B 1 150 ? -8.328 -16.172 -13.828 1 98.81 150 ARG B C 1
ATOM 2383 O O . ARG B 1 150 ? -8.859 -15.398 -14.625 1 98.81 150 ARG B O 1
ATOM 2390 N N . LEU B 1 151 ? -7.297 -15.883 -13.109 1 98.88 151 LEU B N 1
ATOM 2391 C CA . LEU B 1 151 ? -6.676 -14.57 -13.234 1 98.88 151 LEU B CA 1
ATOM 2392 C C . LEU B 1 151 ? -6.074 -14.383 -14.625 1 98.88 151 LEU B C 1
ATOM 2394 O O . LEU B 1 151 ? -6.223 -13.328 -15.234 1 98.88 151 LEU B O 1
ATOM 2398 N N . ARG B 1 152 ? -5.406 -15.422 -15.109 1 98.81 152 ARG B N 1
ATOM 2399 C CA . ARG B 1 152 ? -4.824 -15.344 -16.453 1 98.81 152 ARG B CA 1
ATOM 2400 C C . ARG B 1 152 ? -5.906 -15.133 -17.5 1 98.81 152 ARG B C 1
ATOM 2402 O O . ARG B 1 152 ? -5.699 -14.398 -18.469 1 98.81 152 ARG B O 1
ATOM 2409 N N . GLN B 1 153 ? -6.98 -15.797 -17.344 1 98.69 153 GLN B N 1
ATOM 2410 C CA . GLN B 1 153 ? -8.086 -15.641 -18.281 1 98.69 153 GLN B CA 1
ATOM 2411 C C . GLN B 1 153 ? -8.586 -14.195 -18.312 1 98.69 153 GLN B C 1
ATOM 2413 O O . GLN B 1 153 ? -8.797 -13.633 -19.391 1 98.69 153 GLN B O 1
ATOM 2418 N N . GLU B 1 154 ? -8.797 -13.602 -17.125 1 98.62 154 GLU B N 1
ATOM 2419 C CA . GLU B 1 154 ? -9.242 -12.219 -17.047 1 98.62 154 GLU B CA 1
ATOM 2420 C C . GLU B 1 154 ? -8.203 -11.266 -17.641 1 98.62 154 GLU B C 1
ATOM 2422 O O . GLU B 1 154 ? -8.555 -10.305 -18.328 1 98.62 154 GLU B O 1
ATOM 2427 N N . LEU B 1 155 ? -6.918 -11.523 -17.359 1 98.62 155 LEU B N 1
ATOM 2428 C CA . LEU B 1 155 ? -5.84 -10.68 -17.859 1 98.62 155 LEU B CA 1
ATOM 2429 C C . LEU B 1 155 ? -5.75 -10.75 -19.375 1 98.62 155 LEU B C 1
ATOM 2431 O O . LEU B 1 155 ? -5.492 -9.734 -20.031 1 98.62 155 LEU B O 1
ATOM 2435 N N . ALA B 1 156 ? -5.965 -11.938 -19.922 1 97.75 156 ALA B N 1
ATOM 2436 C CA . ALA B 1 156 ? -5.965 -12.117 -21.359 1 97.75 156 ALA B CA 1
ATOM 2437 C C . ALA B 1 156 ? -7.125 -11.359 -22.016 1 97.75 156 ALA B C 1
ATOM 2439 O O . ALA B 1 156 ? -6.992 -10.836 -23.125 1 97.75 156 ALA B O 1
ATOM 2440 N N . ALA B 1 157 ? -8.188 -11.258 -21.297 1 96.44 157 ALA B N 1
ATOM 2441 C CA . ALA B 1 157 ? -9.383 -10.609 -21.828 1 96.44 157 ALA B CA 1
ATOM 2442 C C . ALA B 1 157 ? -9.219 -9.094 -21.844 1 96.44 157 ALA B C 1
ATOM 2444 O O . ALA B 1 157 ? -9.891 -8.391 -22.594 1 96.44 157 ALA B O 1
ATOM 2445 N N . MET B 1 158 ? -8.398 -8.586 -21 1 92.5 158 MET B N 1
ATOM 2446 C CA . MET B 1 158 ? -8.195 -7.141 -20.891 1 92.5 158 MET B CA 1
ATOM 2447 C C . MET B 1 158 ? -7.117 -6.668 -21.875 1 92.5 158 MET B C 1
ATOM 2449 O O . MET B 1 158 ? -6.973 -5.469 -22.109 1 92.5 158 MET B O 1
ATOM 2453 N N . SER B 1 159 ? -6.18 -7.531 -22.281 1 81.81 159 SER B N 1
ATOM 2454 C CA . SER B 1 159 ? -5.125 -7.176 -23.234 1 81.81 159 SER B CA 1
ATOM 2455 C C . SER B 1 159 ? -5.68 -7.016 -24.641 1 81.81 159 SER B C 1
ATOM 2457 O O . SER B 1 159 ? -6.641 -7.691 -25.016 1 81.81 159 SER B O 1
#

Solvent-accessible surface area (backbone atoms only — not comparable to full-atom values): 17384 Å² total; per-residue (Å²): 133,57,67,67,59,50,52,49,38,44,50,70,45,74,61,58,64,55,37,33,74,69,62,38,73,94,41,66,62,51,68,45,45,73,75,85,57,39,38,29,28,42,47,89,67,24,44,43,74,80,21,30,35,38,29,56,62,66,89,44,56,45,78,53,83,69,38,56,71,67,58,40,52,53,52,50,50,51,50,42,54,53,44,51,25,45,38,72,76,64,58,37,59,32,63,30,42,37,29,62,56,30,84,70,28,50,44,55,44,45,34,41,38,39,37,41,58,69,85,63,54,77,91,50,39,58,68,50,38,63,33,59,94,74,39,57,58,87,68,51,71,65,54,47,49,52,52,30,50,54,40,31,52,45,47,58,69,72,101,133,56,67,66,58,50,52,50,37,44,50,69,44,73,61,60,64,56,37,32,75,70,61,38,74,93,41,66,63,50,68,45,45,73,76,85,56,38,37,28,27,43,47,88,68,22,43,42,74,80,21,31,36,37,29,56,62,64,89,45,58,44,78,52,85,69,37,56,70,68,58,41,50,53,51,50,50,50,52,42,53,53,45,50,25,44,41,72,75,65,60,37,58,32,62,29,42,35,27,65,55,29,84,69,28,50,44,56,43,45,34,41,36,39,38,41,59,69,84,63,54,76,91,52,39,59,68,50,39,64,33,60,93,73,39,58,56,87,69,51,72,66,54,47,50,52,53,30,49,53,40,30,52,44,47,57,68,72,101

Nearest PDB structures (foldseek):
  3o0m-assembly1_A  TM=8.349E-01  e=2.120E-08  Mycolicibacterium smegmatis MC2 155
  3nrd-assembly1_A  TM=8.286E-01  e=2.223E-05  Sinorhizobium meliloti 1021
  3n1t-assembly2_E  TM=7.311E-01  e=6.700E-06  Escherichia coli
  3omf-assembly1_A  TM=7.302E-01  e=1.972E-05  Entamoeba histolytica HM-1:IMSS
  3n1s-assembly1_B  TM=7.294E-01  e=1.647E-05  Escherichia coli

Radius of gyration: 18.87 Å; Cα contacts (8 Å, |Δi|>4): 576; chains: 2; bounding box: 39×52×44 Å

InterPro domains:
  IPR001310 Histidine triad (HIT) protein [PTHR46648] (5-156)
  IPR011146 HIT-like domain [PF01230] (30-114)
  IPR011146 HIT-like domain [PS51084] (16-126)
  IPR036265 HIT-like superfamily [G3DSA:3.30.428.10] (6-158)
  IPR036265 HIT-like superfamily [SSF54197] (11-147)

Sequence (318 aa):
MDLETYTTRARSGPCFVCAFVAGDPAFGHELVYDDGDHVAFLDRWPTVPGKVLVAPKAHVEHVVGDLDEGAYLALMRVVRTVALAVERVLSPERTYLLSLGSQQGNRHIHWHIAGLPPGVPYDRQQFHALMAENGVLAYSPEQQAAMGARLRQELAAMSMDLETYTTRARSGPCFVCAFVAGDPAFGHELVYDDGDHVAFLDRWPTVPGKVLVAPKAHVEHVVGDLDEGAYLALMRVVRTVALAVERVLSPERTYLLSLGSQQGNRHIHWHIAGLPPGVPYDRQQFHALMAENGVLAYSPEQQAAMGARLRQELAAMS

Secondary structure (DSSP, 8-state):
--HHHHHHHHHHS--HHHHHHTT-GGG---EEEE-SSEEEEE-SS-SSTT-EEEEESS----TTTTS-HHHHHHHHHHHHHHHHHHHHHH--SEEEEEE--BTTB--S--EEEEEEPTT--GGGSTHHHH-GGG------HHHHHHHHHHHHHHHHHH-/--HHHHHHHHHHS--HHHHHHTT-GGG---EEEE-SSEEEEE-SS-SSTT-EEEEESS----TTTTS-HHHHHHHHHHHHHHHHHHHHHH--SEEEEEE--BTTB--S--EEEEEEPTT--GGGSTHHHH-GGG------HHHHHHHHHHHHHHHHHH-

Organism: Streptomyces mobaraensis (NCBI:txid35621)